Protein AF-0000000074121838 (afdb_homodimer)

Radius of gyration: 20.68 Å; Cα contacts (8 Å, |Δi|>4): 408; chains: 2; bounding box: 49×59×46 Å

Solvent-accessible surface area (backbone atoms only — not comparable to full-atom values): 14123 Å² total; per-residue (Å²): 118,66,64,60,54,56,57,54,62,44,44,62,55,49,23,52,48,40,35,49,52,24,50,52,51,14,43,51,47,22,54,78,69,63,66,56,89,51,94,78,60,55,74,66,61,30,32,58,48,82,60,21,20,27,50,26,18,40,24,32,28,49,20,12,50,43,40,27,49,44,29,52,50,50,43,51,50,46,42,73,77,42,76,79,44,67,49,51,51,52,20,33,54,23,24,38,41,13,14,53,9,31,28,31,39,32,25,23,39,61,90,70,38,42,67,56,15,51,51,8,48,49,30,26,53,50,14,44,54,50,18,50,53,21,52,53,56,48,50,63,68,46,43,59,67,72,76,94,118,66,64,61,51,56,55,57,64,44,44,61,56,50,23,51,49,41,35,50,53,24,51,52,50,14,43,52,48,21,53,77,68,65,67,56,89,50,96,77,59,54,75,67,62,31,32,58,47,83,61,22,22,27,50,26,18,41,24,32,29,51,21,12,53,43,41,27,50,43,29,52,50,49,42,51,49,44,42,72,78,40,76,80,44,70,48,51,50,53,20,34,54,22,23,38,42,13,13,52,10,31,28,30,39,32,26,23,39,60,91,71,39,43,68,56,15,51,54,9,48,49,31,26,55,53,14,45,54,50,19,49,52,21,52,54,55,49,49,63,67,47,44,60,69,71,75,94

Organism: Ciona intestinalis (NCBI:txid7719)

Foldseek 3Di:
DVVVVVVLVCLLVVLVVLLVVLQVVLQVVCVVVVQDPDPDDDSLSSLQDPPSLVSLLVSQLVSLVSQLVNLVVVLVVLVVQHPRDPLNVLLNVLSNQLSVLSNQCSVDRCVPHVVSNVSSVCSNVVSVVSNVVSVVVSVVVCVVVVVD/DVVVVVVLVCLLVVLVVLLVVLQVVLQVVCVVVVQDPDPDDDSLSSLQDPPSLVSLLVSQLVSLVSQLVNLVVVLVVLVVQHPRDPLNVLLNVLSNQLSVLSNQCSVDRCVPHVVSNVSSVCSNVVSVVSNVVSVVVSVVVCVVVVVD

Nearest PDB structures (foldseek):
  3ja6-assembly1_H  TM=3.801E-01  e=5.784E+00  Escherichia coli
  3ja6-assembly1_I  TM=2.296E-01  e=2.154E+00  Escherichia coli
  3zx6-assembly1_B  TM=2.411E-01  e=4.301E+00  Archaeoglobus fulgidus DSM 4304
  3ja6-assembly1_H  TM=3.799E-01  e=5.784E+00  Escherichia coli
  3ja6-assembly1_I  TM=2.295E-01  e=2.154E+00  Escherichia coli

Structure (mmCIF, N/CA/C/O backbone):
data_AF-0000000074121838-model_v1
#
loop_
_entity.id
_entity.type
_entity.pdbx_description
1 polymer 'Uncharacterized protein'
#
loop_
_atom_site.group_PDB
_atom_site.id
_atom_site.type_symbol
_atom_site.label_atom_id
_atom_site.label_alt_id
_atom_site.label_comp_id
_atom_site.label_asym_id
_atom_site.label_entity_id
_atom_site.label_seq_id
_atom_site.pdbx_PDB_ins_code
_atom_site.Cartn_x
_atom_site.Cartn_y
_atom_site.Cartn_z
_atom_site.occupancy
_atom_site.B_iso_or_equiv
_atom_site.auth_seq_id
_atom_site.auth_comp_id
_atom_site.auth_asym_id
_atom_site.auth_atom_id
_atom_site.pdbx_PDB_model_num
ATOM 1 N N . MET A 1 1 ? -1.104 27.156 0.665 1 37.81 1 MET A N 1
ATOM 2 C CA . MET A 1 1 ? -2.01 26.281 1.405 1 37.81 1 MET A CA 1
ATOM 3 C C . MET A 1 1 ? -3.152 25.797 0.516 1 37.81 1 MET A C 1
ATOM 5 O O . MET A 1 1 ? -3.658 24.688 0.694 1 37.81 1 MET A O 1
ATOM 9 N N . CYS A 1 2 ? -3.498 26.672 -0.359 1 42.78 2 CYS A N 1
ATOM 10 C CA . CYS A 1 2 ? -4.668 26.453 -1.202 1 42.78 2 CYS A CA 1
ATOM 11 C C . CYS A 1 2 ? -4.398 25.375 -2.246 1 42.78 2 CYS A C 1
ATOM 13 O O . CYS A 1 2 ? -5.277 24.562 -2.551 1 42.78 2 CYS A O 1
ATOM 15 N N . ASN A 1 3 ? -3.234 25.422 -2.771 1 45.47 3 ASN A N 1
ATOM 16 C CA . ASN A 1 3 ? -2.932 24.516 -3.871 1 45.47 3 ASN A CA 1
ATOM 17 C C . ASN A 1 3 ? -2.809 23.078 -3.387 1 45.47 3 ASN A C 1
ATOM 19 O O . ASN A 1 3 ? -3.15 22.141 -4.113 1 45.47 3 ASN A O 1
ATOM 23 N N . CYS A 1 4 ? -2.309 22.859 -2.162 1 47.75 4 CYS A N 1
ATOM 24 C CA . CYS A 1 4 ? -2.191 21.516 -1.611 1 47.75 4 CYS A CA 1
ATOM 25 C C . CYS A 1 4 ? -3.564 20.859 -1.45 1 47.75 4 CYS A C 1
ATOM 27 O O . CYS A 1 4 ? -3.732 19.672 -1.729 1 47.75 4 CYS A O 1
ATOM 29 N N . PHE A 1 5 ? -4.527 21.734 -1.119 1 51.59 5 PHE A N 1
ATOM 30 C CA . PHE A 1 5 ? -5.875 21.219 -0.932 1 51.59 5 PHE A CA 1
ATOM 31 C C . PHE A 1 5 ? -6.488 20.812 -2.268 1 51.59 5 PHE A C 1
ATOM 33 O O . PHE A 1 5 ? -7.285 19.875 -2.334 1 51.59 5 PHE A O 1
ATOM 40 N N . LYS A 1 6 ? -6.137 21.656 -3.234 1 54.69 6 LYS A N 1
ATOM 41 C CA . LYS A 1 6 ? -6.645 21.297 -4.555 1 54.69 6 LYS A CA 1
ATOM 42 C C . LYS A 1 6 ? -6.09 19.938 -5 1 54.69 6 LYS A C 1
ATOM 44 O O . LYS A 1 6 ? -6.816 19.109 -5.551 1 54.69 6 LYS A O 1
ATOM 49 N N . SER A 1 7 ? -4.844 19.766 -4.73 1 58.06 7 SER A N 1
ATOM 50 C CA . SER A 1 7 ? -4.191 18.516 -5.141 1 58.06 7 SER A CA 1
ATOM 51 C C . SER A 1 7 ? -4.664 17.344 -4.297 1 58.06 7 SER A C 1
ATOM 53 O O . SER A 1 7 ? -4.848 16.234 -4.812 1 58.06 7 SER A O 1
ATOM 55 N N . ILE A 1 8 ? -5.031 17.672 -3.158 1 64.31 8 ILE A N 1
ATOM 56 C CA . ILE A 1 8 ? -5.52 16.641 -2.254 1 64.31 8 ILE A CA 1
ATOM 57 C C . ILE A 1 8 ? -6.926 16.203 -2.668 1 64.31 8 ILE A C 1
ATOM 59 O O . ILE A 1 8 ? -7.305 15.047 -2.49 1 64.31 8 ILE A O 1
ATOM 63 N N . GLY A 1 9 ? -7.523 17.125 -3.322 1 73 9 GLY A N 1
ATOM 64 C CA . GLY A 1 9 ? -8.859 16.828 -3.82 1 73 9 GLY A CA 1
ATOM 65 C C . GLY A 1 9 ? -8.867 15.82 -4.957 1 73 9 GLY A C 1
ATOM 66 O O . GLY A 1 9 ? -9.883 15.188 -5.23 1 73 9 GLY A O 1
ATOM 67 N N . LEU A 1 10 ? -7.746 15.68 -5.559 1 81.19 10 LEU A N 1
ATOM 68 C CA . LEU A 1 10 ? -7.668 14.773 -6.699 1 81.19 10 LEU A CA 1
ATOM 69 C C . LEU A 1 10 ? -7.273 13.367 -6.254 1 81.19 10 LEU A C 1
ATOM 71 O O . LEU A 1 10 ? -7.383 12.414 -7.027 1 81.19 10 LEU A O 1
ATOM 75 N N . LEU A 1 11 ? -6.973 13.148 -5.031 1 84.38 11 LEU A N 1
ATOM 76 C CA . LEU A 1 11 ? -6.449 11.867 -4.559 1 84.38 11 LEU A CA 1
ATOM 77 C C . LEU A 1 11 ? -7.512 10.781 -4.645 1 84.38 11 LEU A C 1
ATOM 79 O O . LEU A 1 11 ? -7.23 9.664 -5.078 1 84.38 11 LEU A O 1
ATOM 83 N N . PRO A 1 12 ? -8.781 11.102 -4.352 1 86.19 12 PRO A N 1
ATOM 84 C CA . PRO A 1 12 ? -9.812 10.07 -4.523 1 86.19 12 PRO A CA 1
ATOM 85 C C . PRO A 1 12 ? -9.977 9.641 -5.977 1 86.19 12 PRO A C 1
ATOM 87 O O . PRO A 1 12 ? -10.156 8.453 -6.258 1 86.19 12 PRO A O 1
ATOM 90 N N . VAL A 1 13 ? -9.875 10.602 -6.77 1 90.44 13 VAL A N 1
ATOM 91 C CA . VAL A 1 13 ? -9.977 10.305 -8.195 1 90.44 13 VAL A CA 1
ATOM 92 C C . VAL A 1 13 ? -8.805 9.43 -8.625 1 90.44 13 VAL A C 1
ATOM 94 O O . VAL A 1 13 ? -8.977 8.484 -9.398 1 90.44 13 VAL A O 1
ATOM 97 N N . PHE A 1 14 ? -7.676 9.758 -8.141 1 91.06 14 PHE A N 1
ATOM 98 C CA . PHE A 1 14 ? -6.48 8.992 -8.484 1 91.06 14 PHE A CA 1
ATOM 99 C C . PHE A 1 14 ? -6.609 7.547 -8.023 1 91.06 14 PHE A C 1
ATOM 101 O O . PHE A 1 14 ? -6.273 6.617 -8.758 1 91.06 14 PHE A O 1
ATOM 108 N N . SER A 1 15 ? -7.078 7.32 -6.863 1 91.88 15 SER A N 1
ATOM 109 C CA . SER A 1 15 ? -7.273 5.969 -6.352 1 91.88 15 SER A CA 1
ATOM 110 C C . SER A 1 15 ? -8.25 5.184 -7.219 1 91.88 15 SER A C 1
ATOM 112 O O . SER A 1 15 ? -8 4.027 -7.555 1 91.88 15 SER A O 1
ATOM 114 N N . CYS A 1 16 ? -9.305 5.781 -7.66 1 93 16 CYS A N 1
ATOM 115 C CA . CYS A 1 16 ? -10.297 5.145 -8.523 1 93 16 CYS A CA 1
ATOM 116 C C . CYS A 1 16 ? -9.695 4.812 -9.883 1 93 16 CYS A C 1
ATOM 118 O O . CYS A 1 16 ? -9.969 3.744 -10.438 1 93 16 CYS A O 1
ATOM 120 N N . LEU A 1 17 ? -8.938 5.727 -10.336 1 93.5 17 LEU A N 1
ATOM 121 C CA . LEU A 1 17 ? -8.328 5.516 -11.648 1 93.5 17 LEU A CA 1
ATOM 122 C C . LEU A 1 17 ? -7.363 4.336 -11.609 1 93.5 17 LEU A C 1
ATOM 124 O O . LEU A 1 17 ? -7.355 3.512 -12.531 1 93.5 17 LEU A O 1
ATOM 128 N N . ILE A 1 18 ? -6.566 4.281 -10.594 1 94.88 18 ILE A N 1
ATOM 129 C CA . ILE A 1 18 ? -5.613 3.188 -10.453 1 94.88 18 ILE A CA 1
ATOM 130 C C . ILE A 1 18 ? -6.363 1.858 -10.367 1 94.88 18 ILE A C 1
ATOM 132 O O . ILE A 1 18 ? -5.957 0.871 -10.984 1 94.88 18 ILE A O 1
ATOM 136 N N . PHE A 1 19 ? -7.406 1.864 -9.695 1 94.38 19 PHE A N 1
ATOM 137 C CA . PHE A 1 19 ? -8.234 0.673 -9.57 1 94.38 19 PHE A CA 1
ATOM 138 C C . PHE A 1 19 ? -8.805 0.265 -10.922 1 94.38 19 PHE A C 1
ATOM 140 O O . PHE A 1 19 ? -8.703 -0.897 -11.32 1 94.38 19 PHE A O 1
ATOM 147 N N . LEU A 1 20 ? -9.328 1.205 -11.602 1 93.88 20 LEU A N 1
ATOM 148 C CA . LEU A 1 20 ? -9.969 0.936 -12.883 1 93.88 20 LEU A CA 1
ATOM 149 C C . LEU A 1 20 ? -8.945 0.481 -13.922 1 93.88 20 LEU A C 1
ATOM 151 O O . LEU A 1 20 ? -9.211 -0.432 -14.703 1 93.88 20 LEU A O 1
ATOM 155 N N . ILE A 1 21 ? -7.859 1.115 -13.961 1 94.25 21 ILE A N 1
ATOM 156 C CA . ILE A 1 21 ? -6.789 0.724 -14.875 1 94.25 21 ILE A CA 1
ATOM 157 C C . ILE A 1 21 ? -6.379 -0.721 -14.594 1 94.25 21 ILE A C 1
ATOM 159 O O . ILE A 1 21 ? -6.195 -1.509 -15.523 1 94.25 21 ILE A O 1
ATOM 163 N N . GLY A 1 22 ? -6.238 -1.068 -13.344 1 94.12 22 GLY A N 1
ATOM 164 C CA . GLY A 1 22 ? -5.906 -2.436 -12.977 1 94.12 22 GLY A CA 1
ATOM 165 C C . GLY A 1 22 ? -6.926 -3.449 -13.453 1 94.12 22 GLY A C 1
ATOM 166 O O . GLY A 1 22 ? -6.566 -4.492 -14 1 94.12 22 GLY A O 1
ATOM 167 N N . LEU A 1 23 ? -8.195 -3.107 -13.305 1 91.44 23 LEU A N 1
ATOM 168 C CA . LEU A 1 23 ? -9.25 -4.027 -13.711 1 91.44 23 LEU A CA 1
ATOM 169 C C . LEU A 1 23 ? -9.242 -4.223 -15.227 1 91.44 23 LEU A C 1
ATOM 171 O O . LEU A 1 23 ? -9.359 -5.352 -15.711 1 91.44 23 LEU A O 1
ATOM 175 N N . ILE A 1 24 ? -9.117 -3.156 -15.883 1 91.94 24 ILE A N 1
ATOM 176 C CA . ILE A 1 24 ? -9.117 -3.215 -17.344 1 91.94 24 ILE A CA 1
ATOM 177 C C . ILE A 1 24 ? -7.918 -4.023 -17.828 1 91.94 24 ILE A C 1
ATOM 179 O O . ILE A 1 24 ? -8.055 -4.879 -18.703 1 91.94 24 ILE A O 1
ATOM 183 N N . LEU A 1 25 ? -6.797 -3.766 -17.297 1 92.81 25 LEU A N 1
ATOM 184 C CA . LEU A 1 25 ? -5.574 -4.465 -17.688 1 92.81 25 LEU A CA 1
ATOM 185 C C . LEU A 1 25 ? -5.676 -5.953 -17.375 1 92.81 25 LEU A C 1
ATOM 187 O O . LEU A 1 25 ? -5.316 -6.793 -18.203 1 92.81 25 LEU A O 1
ATOM 191 N N . CYS A 1 26 ? -6.145 -6.281 -16.234 1 91.81 26 CYS A N 1
ATOM 192 C CA . CYS A 1 26 ? -6.246 -7.68 -15.828 1 91.81 26 CYS A CA 1
ATOM 193 C C . CYS A 1 26 ? -7.266 -8.422 -16.688 1 91.81 26 CYS A C 1
ATOM 195 O O . CYS A 1 26 ? -7.035 -9.562 -17.078 1 91.81 26 CYS A O 1
ATOM 197 N N . TYR A 1 27 ? -8.328 -7.738 -16.953 1 89.94 27 TYR A N 1
ATOM 198 C CA . TYR A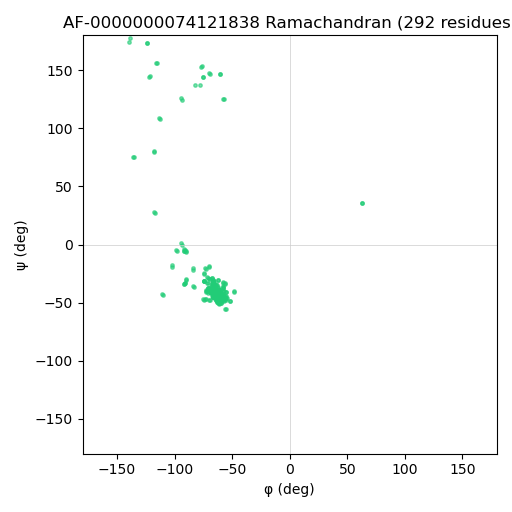 1 27 ? -9.32 -8.344 -17.828 1 89.94 27 TYR A CA 1
ATOM 199 C C . TYR A 1 27 ? -8.734 -8.586 -19.219 1 89.94 27 TYR A C 1
ATOM 201 O O . TYR A 1 27 ? -8.906 -9.672 -19.781 1 89.94 27 TYR A O 1
ATOM 209 N N . GLY A 1 28 ? -8.117 -7.594 -19.766 1 89.81 28 GLY A N 1
ATOM 210 C CA . GLY A 1 28 ? -7.484 -7.738 -21.062 1 89.81 28 GLY A CA 1
ATOM 211 C C . GLY A 1 28 ? -6.465 -8.859 -21.109 1 89.81 28 GLY A C 1
ATOM 212 O O . GLY A 1 28 ? -6.465 -9.672 -22.047 1 89.81 28 GLY A O 1
ATOM 213 N N . LEU A 1 29 ? -5.594 -8.938 -20.141 1 90.31 29 LEU A N 1
ATOM 214 C CA . LEU A 1 29 ? -4.566 -9.969 -20.094 1 90.31 29 LEU A CA 1
ATOM 215 C C . LEU A 1 29 ? -5.191 -11.352 -19.922 1 90.31 29 LEU A C 1
ATOM 217 O O . LEU A 1 29 ? -4.754 -12.312 -20.547 1 90.31 29 LEU A O 1
ATOM 221 N N . ALA A 1 30 ? -6.16 -11.445 -19.047 1 88.62 30 ALA A N 1
ATOM 222 C CA . ALA A 1 30 ? -6.844 -12.719 -18.844 1 88.62 30 ALA A CA 1
ATOM 223 C C . ALA A 1 30 ? -7.512 -13.203 -20.125 1 88.62 30 ALA A C 1
ATOM 225 O O . ALA A 1 30 ? -7.516 -14.398 -20.422 1 88.62 30 ALA A O 1
ATOM 226 N N . PHE A 1 31 ? -8.078 -12.25 -20.781 1 86.06 31 PHE A N 1
ATOM 227 C CA . PHE A 1 31 ? -8.695 -12.57 -22.062 1 86.06 31 PHE A CA 1
ATOM 228 C C . PHE A 1 31 ? -7.648 -13.062 -23.062 1 86.06 31 PHE A C 1
ATOM 230 O O . PHE A 1 31 ? -7.836 -14.102 -23.703 1 86.06 31 PHE A O 1
ATOM 237 N N . LEU A 1 32 ? -6.512 -12.336 -23.234 1 88.69 32 LEU A N 1
ATOM 238 C CA . LEU A 1 32 ? -5.457 -12.672 -24.172 1 88.69 32 LEU A CA 1
ATOM 239 C C . LEU A 1 32 ? -4.828 -14.016 -23.828 1 88.69 32 LEU A C 1
ATOM 241 O O . LEU A 1 32 ? -4.402 -14.75 -24.734 1 88.69 32 LEU A O 1
ATOM 245 N N . ASN A 1 33 ? -4.777 -14.422 -22.562 1 89.75 33 ASN A N 1
ATOM 246 C CA . ASN A 1 33 ? -4.156 -15.664 -22.125 1 89.75 33 ASN A CA 1
ATOM 247 C C . ASN A 1 33 ? -5.172 -16.797 -22.016 1 89.75 33 ASN A C 1
ATOM 249 O O . ASN A 1 33 ? -4.836 -17.906 -21.594 1 89.75 33 ASN A O 1
ATOM 253 N N . HIS A 1 34 ? -6.449 -16.516 -22.344 1 87.31 34 HIS A N 1
ATOM 254 C CA . HIS A 1 34 ? -7.531 -17.484 -22.375 1 87.31 34 HIS A CA 1
ATOM 255 C C . HIS A 1 34 ? -7.785 -18.062 -20.984 1 87.31 34 HIS A C 1
ATOM 257 O O . HIS A 1 34 ? -7.996 -19.266 -20.844 1 87.31 34 HIS A O 1
ATOM 263 N N . HIS A 1 35 ? -7.641 -17.281 -20.047 1 83.5 35 HIS A N 1
ATOM 264 C CA . HIS A 1 35 ? -7.895 -17.703 -18.672 1 83.5 35 HIS A CA 1
ATOM 265 C C . HIS A 1 35 ? -9.336 -17.406 -18.266 1 83.5 35 HIS A C 1
ATOM 267 O O . HIS A 1 35 ? -9.742 -17.734 -17.141 1 83.5 35 HIS A O 1
ATOM 273 N N . LEU A 1 36 ? -10.117 -16.734 -19.125 1 80.31 36 LEU A N 1
ATOM 274 C CA . LEU A 1 36 ? -11.5 -16.391 -18.797 1 80.31 36 LEU A CA 1
ATOM 275 C C . LEU A 1 36 ? -12.461 -17.438 -19.328 1 80.31 36 LEU A C 1
ATOM 277 O O . LEU A 1 36 ? -12.312 -17.922 -20.453 1 80.31 36 LEU A O 1
ATOM 281 N N . THR A 1 37 ? -13.266 -17.953 -18.453 1 70.69 37 THR A N 1
ATOM 282 C CA . THR A 1 37 ? -14.242 -18.938 -18.906 1 70.69 37 THR A CA 1
ATOM 283 C C . THR A 1 37 ? -15.555 -18.266 -19.297 1 70.69 37 THR A C 1
ATOM 285 O O . THR A 1 37 ? -16.359 -18.844 -20.047 1 70.69 37 THR A O 1
ATOM 288 N N . VAL A 1 38 ? -15.82 -17.25 -18.609 1 68.12 38 VAL A N 1
ATOM 289 C CA . VAL A 1 38 ? -17.078 -16.547 -18.891 1 68.12 38 VAL A CA 1
ATOM 290 C C . VAL A 1 38 ? -16.781 -15.141 -19.391 1 68.12 38 VAL A C 1
ATOM 292 O O . VAL A 1 38 ? -15.703 -14.602 -19.141 1 68.12 38 VAL A O 1
ATOM 295 N N . VAL A 1 39 ? -17.75 -14.672 -20.094 1 57.22 39 VAL A N 1
ATOM 296 C CA . VAL A 1 39 ? -17.609 -13.367 -20.734 1 57.22 39 VAL A CA 1
ATOM 297 C C . VAL A 1 39 ? -17.531 -12.281 -19.672 1 57.22 39 VAL A C 1
ATOM 299 O O . VAL A 1 39 ? -16.766 -11.32 -19.812 1 57.22 39 VAL A O 1
ATOM 302 N N . LEU A 1 40 ? -18.25 -12.438 -18.641 1 60.28 40 LEU A N 1
ATOM 303 C CA . LEU A 1 40 ? -18.219 -11.453 -17.562 1 60.28 40 LEU A CA 1
ATOM 304 C C . LEU A 1 40 ? -17.719 -12.086 -16.266 1 60.28 40 LEU A C 1
ATOM 306 O O . LEU A 1 40 ? -18.516 -12.43 -15.391 1 60.28 40 LEU A O 1
ATOM 310 N N . PRO A 1 41 ? -16.516 -12.195 -16.234 1 70 41 PRO A N 1
ATOM 311 C CA . PRO A 1 41 ? -16 -12.852 -15.023 1 70 41 PRO A CA 1
ATOM 312 C C . PRO A 1 41 ? -16.016 -11.938 -13.805 1 70 41 PRO A C 1
ATOM 314 O O . PRO A 1 41 ? -16.047 -10.711 -13.953 1 70 41 PRO A O 1
ATOM 317 N N . THR A 1 42 ? -16.094 -12.578 -12.734 1 79.94 42 THR A N 1
ATOM 318 C CA . THR A 1 42 ? -15.961 -11.859 -11.469 1 79.94 42 THR A CA 1
ATOM 319 C C . THR A 1 42 ? -14.594 -11.18 -11.383 1 79.94 42 THR A C 1
ATOM 321 O O . THR A 1 42 ? -13.641 -11.602 -12.039 1 79.94 42 THR A O 1
ATOM 324 N N . ILE A 1 43 ? -14.523 -10.07 -10.758 1 80.94 43 ILE A N 1
ATOM 325 C CA . ILE A 1 43 ? -13.289 -9.312 -10.555 1 80.94 43 ILE A CA 1
ATOM 326 C C . ILE A 1 43 ? -12.203 -10.242 -10.031 1 80.94 43 ILE A C 1
ATOM 328 O O . ILE A 1 43 ? -11.07 -10.219 -10.516 1 80.94 43 ILE A O 1
ATOM 332 N N . SER A 1 44 ? -12.586 -11.109 -9.148 1 83.75 44 SER A N 1
ATOM 333 C CA . SER A 1 44 ? -11.617 -12.008 -8.531 1 83.75 44 SER A CA 1
ATOM 334 C C . SER A 1 44 ? -11.07 -13.008 -9.547 1 83.75 44 SER A C 1
ATOM 336 O O . SER A 1 44 ? -9.914 -13.422 -9.453 1 83.75 44 SER A O 1
ATOM 338 N N . ALA A 1 45 ? -11.867 -13.422 -10.508 1 85.19 45 ALA A N 1
ATOM 339 C CA . ALA A 1 45 ? -11.445 -14.383 -11.523 1 85.19 45 ALA A CA 1
ATOM 340 C C . ALA A 1 45 ? -10.391 -13.781 -12.445 1 85.19 45 ALA A C 1
ATOM 342 O O . ALA A 1 45 ? -9.5 -14.484 -12.93 1 85.19 45 ALA A O 1
ATOM 343 N N . THR A 1 46 ? -10.414 -12.461 -12.648 1 84.44 46 THR A N 1
ATOM 344 C CA . THR A 1 46 ? -9.484 -11.805 -13.562 1 84.44 46 THR A CA 1
ATOM 345 C C . THR A 1 46 ? -8.086 -11.742 -12.953 1 84.44 46 THR A C 1
ATOM 347 O O . THR A 1 46 ? -7.098 -11.57 -13.672 1 84.44 46 THR A O 1
ATOM 350 N N . GLY A 1 47 ? -7.965 -11.867 -11.68 1 87.44 47 GLY A N 1
ATOM 351 C CA . GLY A 1 47 ? -6.68 -11.797 -11 1 87.44 47 GLY A CA 1
ATOM 352 C C . GLY A 1 47 ? -6.309 -13.078 -10.281 1 87.44 47 GLY A C 1
ATOM 353 O O . GLY A 1 47 ? -5.531 -13.062 -9.328 1 87.44 47 GLY A O 1
ATOM 354 N N . SER A 1 48 ? -6.797 -14.156 -10.758 1 85.31 48 SER A N 1
ATOM 355 C CA . SER A 1 48 ? -6.629 -15.414 -10.039 1 85.31 48 SER A CA 1
ATOM 356 C C . SER A 1 48 ? -5.352 -16.125 -10.469 1 85.31 48 SER A C 1
ATOM 358 O O . SER A 1 48 ? -4.742 -16.844 -9.672 1 85.31 48 SER A O 1
ATOM 360 N N . MET A 1 49 ? -4.926 -15.953 -11.695 1 88.12 49 MET A N 1
ATOM 361 C CA . MET A 1 49 ? -3.775 -16.688 -12.227 1 88.12 49 MET A CA 1
ATOM 362 C C . MET A 1 49 ? -2.693 -15.719 -12.703 1 88.12 49 MET A C 1
ATOM 364 O O . MET A 1 49 ? -2.998 -14.68 -13.281 1 88.12 49 MET A O 1
ATOM 368 N N . PRO A 1 50 ? -1.495 -16.188 -12.477 1 91.06 50 PRO A N 1
ATOM 369 C CA . PRO A 1 50 ? -0.423 -15.383 -13.07 1 91.06 50 PRO A CA 1
ATOM 370 C C . PRO A 1 50 ? -0.393 -15.477 -14.594 1 91.06 50 PRO A C 1
ATOM 372 O O . PRO A 1 50 ? -0.833 -16.484 -15.164 1 91.06 50 PRO A O 1
ATOM 375 N N . PRO A 1 51 ? 0.023 -14.344 -15.312 1 93.31 51 PRO A N 1
ATOM 376 C CA . PRO A 1 51 ? 0.636 -13.125 -14.773 1 93.31 51 PRO A CA 1
ATOM 377 C C . PRO A 1 51 ? -0.394 -12.062 -14.398 1 93.31 51 PRO A C 1
ATOM 379 O O . PRO A 1 51 ? -0.035 -11.016 -13.859 1 93.31 51 PRO A O 1
ATOM 382 N N . GLU A 1 52 ? -1.713 -12.297 -14.711 1 93.06 52 GLU A N 1
ATOM 383 C CA . GLU A 1 52 ? -2.758 -11.312 -14.422 1 93.06 52 GLU A CA 1
ATOM 384 C C . GLU A 1 52 ? -2.803 -10.977 -12.938 1 93.06 52 GLU A C 1
ATOM 386 O O . GLU A 1 52 ? -3.027 -9.82 -12.562 1 93.06 52 GLU A O 1
ATOM 391 N N . SER A 1 53 ? -2.553 -11.984 -12.172 1 93.5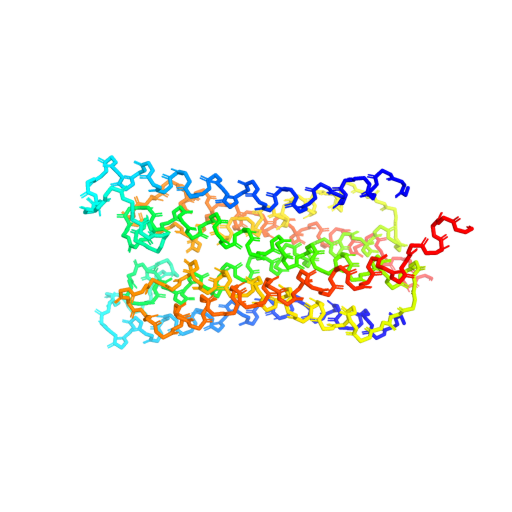 53 SER A N 1
ATOM 392 C CA . SER A 1 53 ? -2.645 -11.781 -10.727 1 93.5 53 SER A CA 1
ATOM 393 C C . SER A 1 53 ? -1.561 -10.828 -10.234 1 93.5 53 SER A C 1
ATOM 395 O O . SER A 1 53 ? -1.757 -10.117 -9.25 1 93.5 53 SER A O 1
ATOM 397 N N . CYS A 1 54 ? -0.414 -10.797 -10.859 1 95.06 54 CYS A N 1
ATOM 398 C CA . CYS A 1 54 ? 0.652 -9.867 -10.5 1 95.06 54 CYS A CA 1
ATOM 399 C C . CYS A 1 54 ? 0.2 -8.43 -10.688 1 95.06 54 CYS A C 1
ATOM 401 O O . CYS A 1 54 ? 0.38 -7.594 -9.789 1 95.06 54 CYS A O 1
ATOM 403 N N . TYR A 1 55 ? -0.35 -8.203 -11.812 1 95.31 55 TYR A N 1
ATOM 404 C CA . TYR A 1 55 ? -0.849 -6.867 -12.117 1 95.31 55 TYR A CA 1
ATOM 405 C C . TYR A 1 55 ? -2.035 -6.516 -11.227 1 95.31 55 TYR A C 1
ATOM 407 O O . TYR A 1 55 ? -2.15 -5.383 -10.758 1 95.31 55 TYR A O 1
ATOM 415 N N . PHE A 1 56 ? -2.906 -7.488 -11.102 1 95 56 PHE A N 1
ATOM 416 C CA . PHE A 1 56 ? -4.043 -7.316 -10.203 1 95 56 PHE A CA 1
ATOM 417 C C . PHE A 1 56 ? -3.576 -6.875 -8.82 1 95 56 PHE A C 1
ATOM 419 O O . PHE A 1 56 ? -4.098 -5.906 -8.266 1 95 56 PHE A O 1
ATOM 426 N N . THR A 1 57 ? -2.617 -7.512 -8.266 1 96.06 57 THR A N 1
ATOM 427 C CA . THR A 1 57 ? -2.08 -7.211 -6.945 1 96.06 57 THR A CA 1
ATOM 428 C C . THR A 1 57 ? -1.493 -5.805 -6.902 1 96.06 57 THR A C 1
ATOM 430 O O . THR A 1 57 ? -1.795 -5.027 -5.992 1 96.06 57 THR A O 1
ATOM 433 N N . PHE A 1 58 ? -0.712 -5.508 -7.887 1 97.06 58 PHE A N 1
ATOM 434 C CA . PHE A 1 58 ? -0.043 -4.215 -7.895 1 97.06 58 PHE A CA 1
ATOM 435 C C . PHE A 1 58 ? -1.06 -3.078 -7.891 1 97.06 58 PHE A C 1
ATOM 437 O O . PHE A 1 58 ? -0.979 -2.17 -7.062 1 97.06 58 PHE A O 1
ATOM 444 N N . PHE A 1 59 ? -1.955 -3.111 -8.719 1 97 59 PHE A N 1
ATOM 445 C CA . PHE A 1 59 ? -2.906 -2.02 -8.891 1 97 59 PHE A CA 1
ATOM 446 C C . PHE A 1 59 ? -3.898 -1.977 -7.738 1 97 59 PHE A C 1
ATOM 448 O O . PHE A 1 59 ? -4.16 -0.911 -7.176 1 97 59 PHE A O 1
ATOM 455 N N . LEU A 1 60 ? -4.438 -3.107 -7.391 1 96.62 60 LEU A N 1
ATOM 456 C CA . LEU A 1 60 ? -5.453 -3.125 -6.34 1 96.62 60 LEU A CA 1
ATOM 457 C C . LEU A 1 60 ? -4.84 -2.787 -4.984 1 96.62 60 LEU A C 1
ATOM 459 O O . LEU A 1 60 ? -5.453 -2.082 -4.18 1 96.62 60 LEU A O 1
ATOM 463 N N . ALA A 1 61 ? -3.666 -3.311 -4.668 1 97.31 61 ALA A N 1
ATOM 464 C CA . ALA A 1 61 ? -2.998 -2.955 -3.418 1 97.31 61 ALA A CA 1
ATOM 465 C C . ALA A 1 61 ? -2.699 -1.459 -3.363 1 97.31 61 ALA A C 1
ATOM 467 O O . ALA A 1 61 ? -2.895 -0.817 -2.328 1 97.31 61 ALA A O 1
ATOM 468 N N . SER A 1 62 ? -2.225 -0.911 -4.469 1 96.56 62 SER A N 1
ATOM 469 C CA . SER A 1 62 ? -1.957 0.522 -4.539 1 96.56 62 SER A CA 1
ATOM 470 C C . SER A 1 62 ? -3.232 1.333 -4.336 1 96.56 62 SER A C 1
ATOM 472 O O . SER A 1 62 ? -3.229 2.336 -3.617 1 96.56 62 SER A O 1
ATOM 474 N N . ALA A 1 63 ? -4.281 0.898 -4.977 1 96.5 63 ALA A N 1
ATOM 475 C CA . ALA A 1 63 ? -5.566 1.571 -4.797 1 96.5 63 ALA A CA 1
ATOM 476 C C . ALA A 1 63 ? -6.012 1.522 -3.336 1 96.5 63 ALA A C 1
ATOM 478 O O . ALA A 1 63 ? -6.539 2.504 -2.809 1 96.5 63 ALA A O 1
ATOM 479 N N . GLY A 1 64 ? -5.816 0.365 -2.713 1 97.12 64 GLY A N 1
ATOM 480 C CA . GLY A 1 64 ? -6.164 0.237 -1.308 1 97.12 64 GLY A CA 1
ATOM 481 C C . GLY A 1 64 ? -5.383 1.177 -0.41 1 97.12 64 GLY A C 1
ATOM 482 O O . GLY A 1 64 ? -5.949 1.81 0.482 1 97.12 64 GLY A O 1
ATOM 483 N N . PHE A 1 65 ? -4.152 1.289 -0.623 1 95.88 65 PHE A N 1
ATOM 484 C CA . PHE A 1 65 ? -3.316 2.182 0.171 1 95.88 65 PHE A CA 1
ATOM 485 C C . PHE A 1 65 ? -3.709 3.637 -0.059 1 95.88 65 PHE A C 1
ATOM 487 O O . PHE A 1 65 ? -3.752 4.43 0.883 1 95.88 65 PHE A O 1
ATOM 494 N N . LEU A 1 66 ? -3.93 4.016 -1.304 1 94.75 66 LEU A N 1
ATOM 495 C CA . LEU A 1 66 ? -4.352 5.379 -1.611 1 94.75 66 LEU A CA 1
ATOM 496 C C . LEU A 1 66 ? -5.695 5.691 -0.954 1 94.75 66 LEU A C 1
ATOM 498 O O . LEU A 1 66 ? -5.91 6.809 -0.475 1 94.75 66 LEU A O 1
ATOM 502 N N . LEU A 1 67 ? -6.523 4.68 -0.989 1 95.94 67 LEU A N 1
ATOM 503 C CA . LEU A 1 67 ? -7.809 4.855 -0.32 1 95.94 67 LEU A CA 1
ATOM 504 C C . LEU A 1 67 ? -7.613 5.145 1.165 1 95.94 67 LEU A C 1
ATOM 506 O O . LEU A 1 67 ? -8.273 6.023 1.723 1 95.94 67 LEU A O 1
ATOM 510 N N . THR A 1 68 ? -6.746 4.434 1.789 1 95.56 68 THR A N 1
ATOM 511 C CA . THR A 1 68 ? -6.445 4.641 3.201 1 95.56 68 THR A CA 1
ATOM 512 C C . THR A 1 68 ? -5.922 6.055 3.439 1 95.56 68 THR A C 1
ATOM 514 O O . THR A 1 68 ? -6.355 6.734 4.371 1 95.56 68 THR A O 1
ATOM 517 N N . LEU A 1 69 ? -5.07 6.492 2.561 1 92.88 69 LEU A N 1
ATOM 518 C CA . LEU A 1 69 ? -4.531 7.844 2.672 1 92.88 69 LEU A CA 1
ATOM 519 C C . LEU A 1 69 ? -5.629 8.883 2.512 1 92.88 69 LEU A C 1
ATOM 521 O O . LEU A 1 69 ? -5.672 9.867 3.258 1 92.88 69 LEU A O 1
ATOM 525 N N . VAL A 1 70 ? -6.445 8.664 1.557 1 93.25 70 VAL A N 1
ATOM 526 C CA . VAL A 1 70 ? -7.559 9.57 1.304 1 93.25 70 VAL A CA 1
ATOM 527 C C . VAL A 1 70 ? -8.43 9.688 2.553 1 93.25 70 VAL A C 1
ATOM 529 O O . VAL A 1 70 ? -8.867 10.781 2.916 1 93.25 70 VAL A O 1
ATOM 532 N N . CYS A 1 71 ? -8.617 8.57 3.211 1 94.75 71 CYS A N 1
ATOM 533 C CA . CYS A 1 71 ? -9.461 8.555 4.402 1 94.75 71 CYS A CA 1
ATOM 534 C C . CYS A 1 71 ? -8.812 9.336 5.535 1 94.75 71 CYS A C 1
ATOM 536 O O . CYS A 1 71 ? -9.492 10.07 6.258 1 94.75 71 CYS A O 1
ATOM 538 N N . PHE A 1 72 ? -7.535 9.234 5.668 1 91.88 72 PHE A N 1
ATOM 539 C CA . PHE A 1 72 ? -6.82 9.984 6.691 1 91.88 72 PHE A CA 1
ATOM 540 C C . PHE A 1 72 ? -6.879 11.484 6.406 1 91.88 72 PHE A C 1
ATOM 542 O O . PHE A 1 72 ? -7.109 12.289 7.312 1 91.88 72 PHE A O 1
ATOM 549 N N . ILE A 1 73 ? -6.656 11.82 5.199 1 90.94 73 ILE A N 1
ATOM 550 C CA . ILE A 1 73 ? -6.66 13.219 4.805 1 90.94 73 ILE A CA 1
ATOM 551 C C . ILE A 1 73 ? -8.055 13.812 5.012 1 90.94 73 ILE A C 1
ATOM 553 O O . ILE A 1 73 ? -8.195 14.922 5.535 1 90.94 73 ILE A O 1
ATOM 557 N N . TYR A 1 74 ? -9.047 13.102 4.543 1 92.12 74 TYR A N 1
ATOM 558 C CA . TYR A 1 74 ? -10.414 13.555 4.723 1 92.12 74 TYR A CA 1
ATOM 559 C C . TYR A 1 74 ? -10.734 13.75 6.199 1 92.12 74 TYR A C 1
ATOM 561 O O . TYR A 1 74 ? -11.328 14.766 6.582 1 92.12 74 TYR A O 1
ATOM 569 N N . HIS A 1 75 ? -10.391 12.773 6.996 1 92.81 75 HIS A N 1
ATOM 570 C CA . HIS A 1 75 ? -10.625 12.875 8.43 1 92.81 75 HIS A CA 1
ATOM 571 C C . HIS A 1 75 ? -9.969 14.125 9.016 1 92.81 75 HIS A C 1
ATOM 573 O O . HIS A 1 75 ? -10.586 14.852 9.789 1 92.81 75 HIS A O 1
ATOM 579 N N . SER A 1 76 ? -8.711 14.375 8.641 1 90.06 76 SER A N 1
ATOM 580 C CA . SER A 1 76 ? -7.969 15.531 9.133 1 90.06 76 SER A CA 1
ATOM 581 C C . SER A 1 76 ? -8.617 16.844 8.68 1 90.06 76 SER A C 1
ATOM 583 O O . SER A 1 76 ? -8.648 17.812 9.43 1 90.06 76 SER A O 1
ATOM 585 N N . TYR A 1 77 ? -9.031 16.812 7.484 1 88.75 77 TYR A N 1
ATOM 586 C CA . TYR A 1 77 ? -9.711 17.984 6.941 1 88.75 77 TYR A CA 1
ATOM 587 C C . TYR A 1 77 ? -10.961 18.312 7.758 1 88.75 77 TYR A C 1
ATOM 589 O O . TYR A 1 77 ? -11.188 19.469 8.109 1 88.75 77 TYR A O 1
ATOM 597 N N . VAL A 1 78 ? -11.773 17.375 8.031 1 91.5 78 VAL A N 1
ATOM 598 C CA . VAL A 1 78 ? -13.016 17.562 8.781 1 91.5 78 VAL A CA 1
ATOM 599 C C . VAL A 1 78 ? -12.703 18.094 10.18 1 91.5 78 VAL A C 1
ATOM 601 O O . VAL A 1 78 ? -13.367 19 10.672 1 91.5 78 VAL A O 1
ATOM 604 N N . VAL A 1 79 ? -11.656 17.531 10.805 1 91.5 79 VAL A N 1
ATOM 605 C CA . VAL A 1 79 ? -11.258 17.953 12.141 1 91.5 79 VAL A CA 1
ATOM 606 C C . VAL A 1 79 ? -10.82 19.422 12.102 1 91.5 79 VAL A C 1
ATOM 608 O O . VAL A 1 79 ? -11.078 20.188 13.039 1 91.5 79 VAL A O 1
ATOM 611 N N . ALA A 1 80 ? -10.195 19.844 11.086 1 88 80 ALA A N 1
ATOM 612 C CA . ALA A 1 80 ? -9.672 21.203 10.938 1 88 80 ALA A CA 1
ATOM 613 C C . ALA A 1 80 ? -10.805 22.203 10.75 1 88 80 ALA A C 1
ATOM 615 O O . ALA A 1 80 ? -10.727 23.344 11.219 1 88 80 ALA A O 1
ATOM 616 N N . VAL A 1 81 ? -11.805 21.859 10.062 1 87.06 81 VAL A N 1
ATOM 617 C CA . VAL A 1 81 ? -12.812 22.844 9.695 1 87.06 81 VAL A CA 1
ATOM 618 C C . VAL A 1 81 ? -14.039 22.688 10.594 1 87.06 81 VAL A C 1
ATOM 620 O O . VAL A 1 81 ? -14.898 23.562 10.625 1 87.06 81 VAL A O 1
ATOM 623 N N . HIS A 1 82 ? -14.086 21.531 11.172 1 84.75 82 HIS A N 1
ATOM 624 C CA . HIS A 1 82 ? -15.211 21.234 12.055 1 84.75 82 HIS A CA 1
ATOM 625 C C . HIS A 1 82 ? -14.75 20.5 13.305 1 84.75 82 HIS A C 1
ATOM 627 O O . HIS A 1 82 ? -13.547 20.297 13.508 1 84.75 82 HIS A O 1
ATOM 633 N N . GLN A 1 83 ? -15.594 20.156 14.297 1 80.5 83 GLN A N 1
ATOM 634 C CA . GLN A 1 83 ? -15.258 19.344 15.453 1 80.5 83 GLN A CA 1
ATOM 635 C C . GLN A 1 83 ? -15.305 17.859 15.109 1 80.5 83 GLN A C 1
ATOM 637 O O . GLN A 1 83 ? -16.109 17.422 14.273 1 80.5 83 GLN A O 1
ATOM 642 N N . ASP A 1 84 ? -14.305 17.203 15.617 1 84.44 84 ASP A N 1
ATOM 643 C CA . ASP A 1 84 ? -14.297 15.758 15.43 1 84.44 84 ASP A CA 1
ATOM 644 C C . ASP A 1 84 ? -15.57 15.125 15.992 1 84.44 84 ASP A C 1
ATOM 646 O O . ASP A 1 84 ? -16.047 15.523 17.062 1 84.44 84 ASP A O 1
ATOM 650 N N . GLY A 1 85 ? -16.344 14.359 15.234 1 91.06 85 GLY A N 1
ATOM 651 C CA . GLY A 1 85 ? -17.562 13.672 15.648 1 91.06 85 GLY A CA 1
ATOM 652 C C . GLY A 1 85 ? -17.516 12.172 15.398 1 91.06 85 GLY A C 1
ATOM 653 O O . GLY A 1 85 ? -16.547 11.664 14.828 1 91.06 85 GLY A O 1
ATOM 654 N N . MET A 1 86 ? -18.562 11.578 15.898 1 94.88 86 MET A N 1
ATOM 655 C CA . MET A 1 86 ? -18.641 10.125 15.797 1 94.88 86 MET A CA 1
ATOM 656 C C . MET A 1 86 ? -18.688 9.68 14.344 1 94.88 86 MET A C 1
ATOM 658 O O . MET A 1 86 ? -18.031 8.703 13.969 1 94.88 86 MET A O 1
ATOM 662 N N . ALA A 1 87 ? -19.422 10.375 13.562 1 95.12 87 ALA A N 1
ATOM 663 C CA . ALA A 1 87 ? -19.516 10.016 12.148 1 95.12 87 ALA A CA 1
ATOM 664 C C . ALA A 1 87 ? -18.172 10.094 11.453 1 95.12 87 ALA A C 1
ATOM 666 O O . ALA A 1 87 ? -17.828 9.234 10.641 1 95.12 87 ALA A O 1
ATOM 667 N N . ASN A 1 88 ? -17.438 11.125 11.797 1 95.94 88 ASN A N 1
ATOM 668 C CA . ASN A 1 88 ? -16.109 11.289 11.219 1 95.94 88 ASN A CA 1
ATOM 669 C C . ASN A 1 88 ? -15.164 10.188 11.672 1 95.94 88 ASN A C 1
ATOM 671 O O . ASN A 1 88 ? -14.367 9.68 10.875 1 95.94 88 ASN A O 1
ATOM 675 N N . PHE A 1 89 ? -15.289 9.836 12.906 1 96.25 89 PHE A N 1
ATOM 676 C CA . PHE A 1 89 ? -14.43 8.797 13.461 1 96.25 89 PHE A CA 1
ATOM 677 C C . PHE A 1 89 ? -14.781 7.438 12.859 1 96.25 89 PHE A C 1
ATOM 679 O O . PHE A 1 89 ? -13.891 6.691 12.445 1 96.25 89 PHE A O 1
ATOM 686 N N . ILE A 1 90 ? -15.992 7.078 12.812 1 97.69 90 ILE A N 1
ATOM 687 C CA . ILE A 1 90 ? -16.438 5.824 12.219 1 97.69 90 ILE A CA 1
ATOM 688 C C . ILE A 1 90 ? -16.062 5.797 10.734 1 97.69 90 ILE A C 1
ATOM 690 O O . ILE A 1 90 ? -15.703 4.75 10.203 1 97.69 90 ILE A O 1
ATOM 694 N N . GLY A 1 91 ? -16.188 6.891 10.078 1 97.56 91 GLY A N 1
ATOM 695 C CA . GLY A 1 91 ? -15.766 6.996 8.695 1 97.56 91 GLY A CA 1
ATOM 696 C C . GLY A 1 91 ? -14.297 6.664 8.492 1 97.56 91 GLY A C 1
ATOM 697 O O . GLY A 1 91 ? -13.945 5.914 7.578 1 97.56 91 GLY A O 1
ATOM 698 N N . LEU A 1 92 ? -13.508 7.191 9.359 1 96.94 92 LEU A N 1
ATOM 699 C CA . LEU A 1 92 ? -12.086 6.891 9.281 1 96.94 92 LEU A CA 1
ATOM 700 C C . LEU A 1 92 ? -11.836 5.398 9.445 1 96.94 92 LEU A C 1
ATOM 702 O O . LEU A 1 92 ? -11.109 4.793 8.648 1 96.94 92 LEU A O 1
ATOM 706 N N . LEU A 1 93 ? -12.445 4.789 10.445 1 97.69 93 LEU A N 1
ATOM 707 C CA . LEU A 1 93 ? -12.25 3.373 10.742 1 97.69 93 LEU A CA 1
ATOM 708 C C . LEU A 1 93 ? -12.719 2.504 9.578 1 97.69 93 LEU A C 1
ATOM 710 O O . LEU A 1 93 ? -12.023 1.576 9.164 1 97.69 93 LEU A O 1
ATOM 714 N N . SER A 1 94 ? -13.812 2.838 9.07 1 97.81 94 SER A N 1
ATOM 715 C CA . SER A 1 94 ? -14.375 2.041 7.98 1 97.81 94 SER A CA 1
ATOM 716 C C . SER A 1 94 ? -13.594 2.236 6.688 1 97.81 94 SER A C 1
ATOM 718 O O . SER A 1 94 ? -13.383 1.285 5.934 1 97.81 94 SER A O 1
ATOM 720 N N . GLY A 1 95 ? -13.203 3.463 6.438 1 97.81 95 GLY A N 1
ATOM 721 C CA . GLY A 1 95 ? -12.391 3.721 5.262 1 97.81 95 GLY A CA 1
ATOM 722 C C . GLY A 1 95 ? -11.047 3.014 5.301 1 97.81 95 GLY A C 1
ATOM 723 O O . GLY A 1 95 ? -10.641 2.389 4.32 1 97.81 95 GLY A O 1
ATOM 724 N N . VAL A 1 96 ? -10.375 3.113 6.434 1 97 96 VAL A N 1
ATOM 725 C CA . VAL A 1 96 ? -9.109 2.418 6.621 1 97 96 VAL A CA 1
ATOM 726 C C . VAL A 1 96 ? -9.328 0.909 6.52 1 97 96 VAL A C 1
ATOM 728 O O . VAL A 1 96 ? -8.547 0.205 5.875 1 97 96 VAL A O 1
ATOM 731 N N . GLY A 1 97 ? -10.383 0.42 7.164 1 97.88 97 GLY A N 1
ATOM 732 C CA . GLY A 1 97 ? -10.75 -0.983 7.035 1 97.88 97 GLY A CA 1
ATOM 733 C C . GLY A 1 97 ?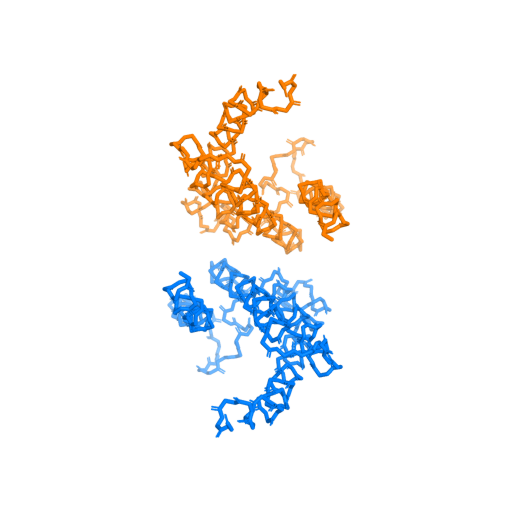 -10.953 -1.414 5.598 1 97.88 97 GLY A C 1
ATOM 734 O O . GLY A 1 97 ? -10.523 -2.5 5.199 1 97.88 97 GLY A O 1
ATOM 735 N N . SER A 1 98 ? -11.594 -0.552 4.82 1 98 98 SER A N 1
ATOM 736 C CA . SER A 1 98 ? -11.82 -0.838 3.408 1 98 98 SER A CA 1
ATOM 737 C C . SER A 1 98 ? -10.5 -0.916 2.646 1 98 98 SER A C 1
ATOM 739 O O . SER A 1 98 ? -10.328 -1.778 1.783 1 98 98 SER A O 1
ATOM 741 N N . GLY A 1 99 ? -9.617 -0.01 2.926 1 97.69 99 GLY A N 1
ATOM 742 C CA . GLY A 1 99 ? -8.305 -0.054 2.309 1 97.69 99 GLY A CA 1
ATOM 743 C C . GLY A 1 99 ? -7.543 -1.33 2.613 1 97.69 99 GLY A C 1
ATOM 744 O O . GLY A 1 99 ? -7.004 -1.969 1.709 1 97.69 99 GLY A O 1
ATOM 745 N N . ILE A 1 100 ? -7.539 -1.745 3.869 1 97.5 100 ILE A N 1
ATOM 746 C CA . ILE A 1 100 ? -6.914 -2.994 4.293 1 97.5 100 ILE A CA 1
ATOM 747 C C . ILE A 1 100 ? -7.582 -4.172 3.586 1 97.5 100 ILE A C 1
ATOM 749 O O . ILE A 1 100 ? -6.902 -5.098 3.137 1 97.5 100 ILE A O 1
ATOM 753 N N . GLY A 1 101 ? -8.883 -4.121 3.525 1 98.25 101 GLY A N 1
ATOM 754 C CA . GLY A 1 101 ? -9.617 -5.152 2.812 1 98.25 101 GLY A CA 1
ATOM 755 C C . GLY A 1 101 ? -9.188 -5.301 1.366 1 98.25 101 GLY A C 1
ATOM 756 O O . GLY A 1 101 ? -9.023 -6.422 0.873 1 98.25 101 GLY A O 1
ATOM 757 N N . LEU A 1 102 ? -9.023 -4.191 0.685 1 97.5 102 LEU A N 1
ATOM 758 C CA . LEU A 1 102 ? -8.586 -4.223 -0.708 1 97.5 102 LEU A CA 1
ATOM 759 C C . LEU A 1 102 ? -7.207 -4.859 -0.83 1 97.5 102 LEU A C 1
ATOM 761 O O . LEU A 1 102 ? -6.949 -5.621 -1.767 1 97.5 102 LEU A O 1
ATOM 765 N N . VAL A 1 103 ? -6.32 -4.559 0.109 1 97.88 103 VAL A N 1
ATOM 766 C CA . VAL A 1 103 ? -4.977 -5.125 0.087 1 97.88 103 VAL A CA 1
ATOM 767 C C . VAL A 1 103 ? -5.043 -6.625 0.358 1 97.88 103 VAL A C 1
ATOM 769 O O . VAL A 1 103 ? -4.285 -7.402 -0.225 1 97.88 103 VAL A O 1
ATOM 772 N N . LEU A 1 104 ? -5.93 -7.035 1.188 1 97.69 104 LEU A N 1
ATOM 773 C CA . LEU A 1 104 ? -6.141 -8.461 1.426 1 97.69 104 LEU A CA 1
ATOM 774 C C . LEU A 1 104 ? -6.598 -9.156 0.15 1 97.69 104 LEU A C 1
ATOM 776 O O . LEU A 1 104 ? -6.031 -10.188 -0.234 1 97.69 104 LEU A O 1
ATOM 780 N N . VAL A 1 105 ? -7.59 -8.594 -0.495 1 96.69 105 VAL A N 1
ATOM 781 C CA . VAL A 1 105 ? -8.117 -9.188 -1.722 1 96.69 105 VAL A CA 1
ATOM 782 C C . VAL A 1 105 ? -7.02 -9.234 -2.783 1 96.69 105 VAL A C 1
ATOM 784 O O . VAL A 1 105 ? -6.906 -10.211 -3.525 1 96.69 105 VAL A O 1
ATOM 787 N N . ALA A 1 106 ? -6.23 -8.211 -2.842 1 96.44 106 ALA A N 1
ATOM 788 C CA . ALA A 1 106 ? -5.141 -8.133 -3.812 1 96.44 106 ALA A CA 1
ATOM 789 C C . ALA A 1 106 ? -4.082 -9.195 -3.533 1 96.44 106 ALA A C 1
ATOM 791 O O . ALA A 1 106 ? -3.455 -9.711 -4.46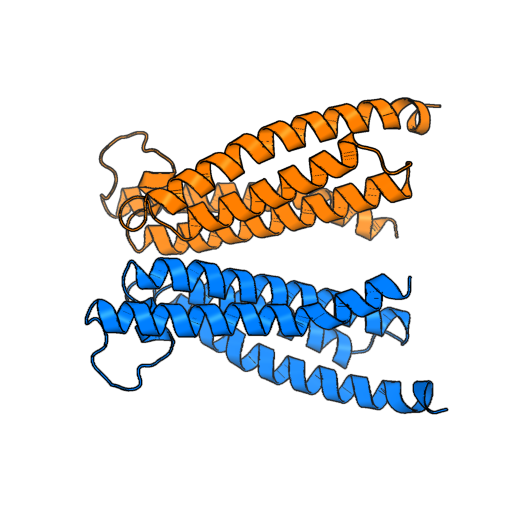1 1 96.44 106 ALA A O 1
ATOM 792 N N . SER A 1 107 ? -3.842 -9.523 -2.301 1 96.88 107 SER A N 1
ATOM 793 C CA . SER A 1 107 ? -2.723 -10.359 -1.888 1 96.88 107 SER A CA 1
ATOM 794 C C . SER A 1 107 ? -3.123 -11.836 -1.843 1 96.88 107 SER A C 1
ATOM 796 O O . SER A 1 107 ? -2.289 -12.719 -2.049 1 96.88 107 SER A O 1
ATOM 798 N N . PHE A 1 108 ? -4.398 -12.047 -1.476 1 96.31 108 PHE A N 1
ATOM 799 C CA . PHE A 1 108 ? -4.828 -13.422 -1.254 1 96.31 108 PHE A CA 1
ATOM 800 C C . PHE A 1 108 ? -5.852 -13.844 -2.303 1 96.31 108 PHE A C 1
ATOM 802 O O . PHE A 1 108 ? -7.004 -13.414 -2.264 1 96.31 108 PHE A O 1
ATOM 809 N N . GLN A 1 109 ? -5.398 -14.742 -3.219 1 91.88 109 GLN A N 1
ATOM 810 C CA . GLN A 1 109 ? -6.297 -15.281 -4.234 1 91.88 109 GLN A CA 1
ATOM 811 C C . GLN A 1 109 ? -7.238 -16.328 -3.635 1 91.88 109 GLN A C 1
ATOM 813 O O . GLN A 1 109 ? -6.828 -17.125 -2.789 1 91.88 109 GLN A O 1
ATOM 818 N N . PHE A 1 110 ? -8.422 -16.297 -4.152 1 90.5 110 PHE A N 1
ATOM 819 C CA . PHE A 1 110 ? -9.461 -17.188 -3.648 1 90.5 110 PHE A CA 1
ATOM 820 C C . PHE A 1 110 ? -9.031 -18.641 -3.768 1 90.5 110 PHE A C 1
ATOM 822 O O . PHE A 1 110 ? -9.359 -19.453 -2.908 1 90.5 110 PHE A O 1
ATOM 829 N N . LYS A 1 111 ? -8.273 -19.016 -4.742 1 89.31 111 LYS A N 1
ATOM 830 C CA . LYS A 1 111 ? -7.828 -20.375 -5.02 1 89.31 111 LYS A CA 1
ATOM 831 C C . LYS A 1 111 ? -6.898 -20.875 -3.92 1 89.31 111 LYS A C 1
ATOM 833 O O . LYS A 1 111 ? -6.918 -22.062 -3.584 1 89.31 111 LYS A O 1
ATOM 838 N N . TYR A 1 112 ? -6.129 -20.078 -3.268 1 92.31 112 TYR A N 1
ATOM 839 C CA . TYR A 1 112 ? -5.043 -20.531 -2.402 1 92.31 112 TYR A CA 1
ATOM 840 C C . TYR A 1 112 ? -5.363 -20.25 -0.938 1 92.31 112 TYR A C 1
ATOM 842 O O . TYR A 1 112 ? -5.07 -21.078 -0.068 1 92.31 112 TYR A O 1
ATOM 850 N N . VAL A 1 113 ? -5.887 -19.109 -0.685 1 94.81 113 VAL A N 1
ATOM 851 C CA . VAL A 1 113 ? -6.234 -18.75 0.686 1 94.81 113 VAL A CA 1
ATOM 852 C C . VAL A 1 113 ? -7.609 -18.094 0.715 1 94.81 113 VAL A C 1
ATOM 854 O O . VAL A 1 113 ? -7.727 -16.891 0.955 1 94.81 113 VAL A O 1
ATOM 857 N N . PRO A 1 114 ? -8.742 -18.844 0.581 1 94.44 114 PRO A N 1
ATOM 858 C CA . PRO A 1 114 ? -10.078 -18.281 0.415 1 94.44 114 PRO A CA 1
ATOM 859 C C . PRO A 1 114 ? -10.547 -17.5 1.641 1 94.44 114 PRO A C 1
ATOM 861 O O . PRO A 1 114 ? -11.25 -16.5 1.506 1 94.44 114 PRO A O 1
ATOM 864 N N . ILE A 1 115 ? -10.188 -17.906 2.795 1 96.88 115 ILE A N 1
ATOM 865 C CA . ILE A 1 115 ? -10.672 -17.266 4.012 1 96.88 115 ILE A CA 1
ATOM 866 C C . ILE A 1 115 ? -10.227 -15.812 4.043 1 96.88 115 ILE A C 1
ATOM 868 O O . ILE A 1 115 ? -11.039 -14.914 4.254 1 96.88 115 ILE A O 1
ATOM 872 N N . LEU A 1 116 ? -8.961 -15.562 3.84 1 96.88 116 LEU A N 1
ATOM 873 C CA . LEU A 1 116 ? -8.453 -14.195 3.895 1 96.88 116 LEU A CA 1
ATOM 874 C C . LEU A 1 116 ? -8.961 -13.375 2.709 1 96.88 116 LEU A C 1
ATOM 876 O O . LEU A 1 116 ? -9.18 -12.172 2.828 1 96.88 116 LEU A O 1
ATOM 880 N N . HIS A 1 117 ? -9.211 -14.07 1.557 1 96.25 117 HIS A N 1
ATOM 881 C CA . HIS A 1 117 ? -9.82 -13.383 0.422 1 96.25 117 HIS A CA 1
ATOM 882 C C . HIS A 1 117 ? -11.227 -12.898 0.759 1 96.25 117 HIS A C 1
ATOM 884 O O . HIS A 1 117 ? -11.555 -11.734 0.527 1 96.25 117 HIS A O 1
ATOM 890 N N . TYR A 1 118 ? -12.016 -13.758 1.372 1 96.19 118 TYR A N 1
ATOM 891 C CA . TYR A 1 118 ? -13.398 -13.43 1.702 1 96.19 118 TYR A CA 1
ATOM 892 C C . TYR A 1 118 ? -13.461 -12.367 2.791 1 96.19 118 TYR A C 1
ATOM 894 O O . TYR A 1 118 ? -14.312 -11.477 2.752 1 96.19 118 TYR A O 1
ATOM 902 N N . VAL A 1 119 ? -12.609 -12.492 3.762 1 97.62 119 VAL A N 1
ATOM 903 C CA . VAL A 1 119 ? -12.531 -11.453 4.789 1 97.62 119 VAL A CA 1
ATOM 904 C C . VAL A 1 119 ? -12.195 -10.109 4.148 1 97.62 119 VAL A C 1
ATOM 906 O O . VAL A 1 119 ? -12.812 -9.094 4.473 1 97.62 119 VAL A O 1
ATOM 909 N N . GLY A 1 120 ? -11.219 -10.117 3.238 1 97.81 120 GLY A N 1
ATOM 910 C CA . GLY A 1 120 ? -10.859 -8.906 2.516 1 97.81 120 GLY A CA 1
ATOM 911 C C . GLY A 1 120 ? -12.016 -8.328 1.721 1 97.81 120 GLY A C 1
ATOM 912 O O . GLY A 1 120 ? -12.273 -7.125 1.78 1 97.81 120 GLY A O 1
ATOM 913 N N . MET A 1 121 ? -12.719 -9.172 0.979 1 96.44 121 MET A N 1
ATOM 914 C CA . MET A 1 121 ? -13.875 -8.742 0.204 1 96.44 121 MET A CA 1
ATOM 915 C C . MET A 1 121 ? -14.922 -8.094 1.104 1 96.44 121 MET A C 1
ATOM 917 O O . MET A 1 121 ? -15.469 -7.043 0.766 1 96.44 121 MET A O 1
ATOM 921 N N . GLY A 1 122 ? -15.195 -8.719 2.18 1 97 122 GLY A N 1
ATOM 922 C CA . GLY A 1 122 ? -16.156 -8.188 3.127 1 97 122 GLY A CA 1
ATOM 923 C C . GLY A 1 122 ? -15.773 -6.828 3.676 1 97 122 GLY A C 1
ATOM 924 O O . GLY A 1 122 ? -16.594 -5.914 3.717 1 97 122 GLY A O 1
ATOM 925 N N . LEU A 1 123 ? -14.555 -6.699 4.094 1 97.81 123 LEU A N 1
ATOM 926 C CA . LEU A 1 123 ? -14.055 -5.438 4.637 1 97.81 123 LEU A CA 1
ATOM 927 C C . LEU A 1 123 ? -14.078 -4.344 3.572 1 97.81 123 LEU A C 1
ATOM 929 O O . LEU A 1 123 ? -14.469 -3.207 3.854 1 97.81 123 LEU A O 1
ATOM 933 N N . ALA A 1 124 ? -13.617 -4.703 2.408 1 97.06 124 ALA A N 1
ATOM 934 C CA . ALA A 1 124 ? -13.547 -3.719 1.331 1 97.06 124 ALA A CA 1
ATOM 935 C C . ALA A 1 124 ? -14.938 -3.205 0.971 1 97.06 124 ALA A C 1
ATOM 937 O O . ALA A 1 124 ? -15.156 -1.994 0.88 1 97.06 124 ALA A O 1
ATOM 938 N N . CYS A 1 125 ? -15.922 -4.117 0.834 1 96.81 125 CYS A N 1
ATOM 939 C CA . CYS A 1 125 ? -17.266 -3.756 0.395 1 96.81 125 CYS A CA 1
ATOM 940 C C . CYS A 1 125 ? -18.031 -3.061 1.511 1 96.81 125 CYS A C 1
ATOM 942 O O . CYS A 1 125 ? -18.578 -1.974 1.312 1 96.81 125 CYS A O 1
ATOM 944 N N . THR A 1 126 ? -18 -3.623 2.648 1 97.5 126 THR A N 1
ATOM 945 C CA . THR A 1 126 ? -18.75 -3.07 3.762 1 97.5 126 THR A CA 1
ATOM 946 C C . THR A 1 126 ? -18.125 -1.772 4.258 1 97.5 126 THR A C 1
ATOM 948 O O . THR A 1 126 ? -18.844 -0.826 4.605 1 97.5 126 THR A O 1
ATOM 951 N N . GLY A 1 127 ? -16.844 -1.728 4.344 1 97.94 127 GLY A N 1
ATOM 952 C CA . GLY A 1 127 ? -16.156 -0.513 4.754 1 97.94 127 GLY A CA 1
ATOM 953 C C . GLY A 1 127 ? -16.453 0.672 3.854 1 97.94 127 GLY A C 1
ATOM 954 O O . GLY A 1 127 ? -16.672 1.786 4.336 1 97.94 127 GLY A O 1
ATOM 955 N N . GLN A 1 128 ? -16.422 0.364 2.609 1 95.94 128 GLN A N 1
ATOM 956 C CA . GLN A 1 128 ? -16.703 1.437 1.66 1 95.94 128 GLN A CA 1
ATOM 957 C C . GLN A 1 128 ? -18.141 1.947 1.812 1 95.94 128 GLN A C 1
ATOM 959 O O . GLN A 1 128 ? -18.391 3.152 1.725 1 95.94 128 GLN A O 1
ATOM 964 N N . LEU A 1 129 ? -19.094 1.104 1.988 1 97.19 129 LEU A N 1
ATOM 965 C CA . LEU A 1 129 ? -20.484 1.497 2.176 1 97.19 129 LEU A CA 1
ATOM 966 C C . LEU A 1 129 ? -20.641 2.385 3.406 1 97.19 129 LEU A C 1
ATOM 968 O O . LEU A 1 129 ? -21.25 3.449 3.336 1 97.19 129 LEU A O 1
ATOM 972 N N . ILE A 1 130 ? -20.047 1.948 4.477 1 98.06 130 ILE A N 1
ATOM 973 C CA . ILE A 1 130 ? -20.156 2.691 5.727 1 98.06 130 ILE A CA 1
ATOM 974 C C . ILE A 1 130 ? -19.438 4.031 5.59 1 98.06 130 ILE A C 1
ATOM 976 O O . ILE A 1 130 ? -19.969 5.07 6 1 98.06 130 ILE A O 1
ATOM 980 N N . PHE A 1 131 ? -18.281 3.984 5.043 1 97.5 131 PHE A N 1
ATOM 981 C CA . PHE A 1 131 ? -17.516 5.215 4.828 1 97.5 131 PHE A CA 1
ATOM 982 C C . PHE A 1 131 ? -18.344 6.223 4.035 1 97.5 131 PHE A C 1
ATOM 984 O O . PHE A 1 131 ? -18.391 7.402 4.383 1 97.5 131 PHE A O 1
ATOM 991 N N . GLY A 1 132 ? -18.969 5.785 2.98 1 95.62 132 GLY A N 1
ATOM 992 C CA . GLY A 1 132 ? -19.797 6.664 2.174 1 95.62 132 GLY A CA 1
ATOM 993 C C . GLY A 1 132 ? -20.906 7.324 2.967 1 95.62 132 GLY A C 1
ATOM 994 O O . GLY A 1 132 ? -21.141 8.523 2.834 1 95.62 132 GLY A O 1
ATOM 995 N N . TRP A 1 133 ? -21.531 6.582 3.732 1 97.06 133 TRP A N 1
ATOM 996 C CA . TRP A 1 133 ? -22.609 7.117 4.555 1 97.06 133 TRP A CA 1
ATOM 997 C C . TRP A 1 133 ? -22.078 8.141 5.555 1 97.06 133 TRP A C 1
ATOM 999 O O . TRP A 1 133 ? -22.734 9.156 5.82 1 97.06 133 TRP A O 1
ATOM 1009 N N . CYS A 1 134 ? -20.953 7.836 6.07 1 96.25 134 CYS A N 1
ATOM 1010 C CA . CYS A 1 134 ? -20.344 8.758 7.023 1 96.25 134 CYS A CA 1
ATOM 1011 C C . CYS A 1 134 ? -19.984 10.078 6.352 1 96.25 134 CYS A C 1
ATOM 1013 O O . CYS A 1 134 ? -20.156 11.148 6.934 1 96.25 134 CYS A O 1
ATOM 1015 N N . VAL A 1 135 ? -19.453 9.953 5.141 1 93.94 135 VAL A N 1
ATOM 1016 C CA . VAL A 1 135 ? -19.094 11.156 4.398 1 93.94 135 VAL A CA 1
ATOM 1017 C C . VAL A 1 135 ? -20.344 12 4.145 1 93.94 135 VAL A C 1
ATOM 1019 O O . VAL A 1 135 ? -20.312 13.219 4.27 1 93.94 135 VAL A O 1
ATOM 1022 N N . VAL A 1 136 ? -21.438 11.391 3.791 1 93.88 136 VAL A N 1
ATOM 1023 C CA . VAL A 1 136 ? -22.688 12.094 3.557 1 93.88 136 VAL A CA 1
ATOM 1024 C C . VAL A 1 136 ? -23.156 12.758 4.848 1 93.88 136 VAL A C 1
ATOM 1026 O O . VAL A 1 136 ? -23.547 13.93 4.844 1 93.88 136 VAL A O 1
ATOM 1029 N N . ALA A 1 137 ? -23.125 12.086 5.922 1 94 137 ALA A N 1
ATOM 1030 C CA . ALA A 1 137 ? -23.547 12.609 7.215 1 94 137 ALA A CA 1
ATOM 1031 C C . ALA A 1 137 ? -22.719 13.828 7.613 1 94 137 ALA A C 1
ATOM 1033 O O . ALA A 1 137 ? -23.25 14.836 8.07 1 94 137 ALA A O 1
ATOM 1034 N N . VAL A 1 138 ? -21.438 13.703 7.449 1 93.12 138 VAL A N 1
ATOM 1035 C CA . VAL A 1 138 ? -20.531 14.789 7.809 1 93.12 138 VAL A CA 1
ATOM 1036 C C . VAL A 1 138 ? -20.781 15.992 6.906 1 93.12 138 VAL A C 1
ATOM 1038 O O . VAL A 1 138 ? -20.734 17.141 7.359 1 93.12 138 VAL A O 1
ATOM 1041 N N . SER A 1 139 ? -21 15.766 5.609 1 89.56 139 SER A N 1
ATOM 1042 C CA . SER A 1 139 ? -21.266 16.844 4.664 1 89.56 139 SER A CA 1
ATOM 1043 C C . SER A 1 139 ? -22.5 17.656 5.074 1 89.56 139 SER A C 1
ATOM 1045 O O . SER A 1 139 ? -22.531 18.875 4.906 1 89.56 139 SER A O 1
ATOM 1047 N N . TYR A 1 140 ? -23.484 17.016 5.59 1 90.31 140 TYR A N 1
ATOM 1048 C CA . TYR A 1 140 ? -24.688 17.703 6.059 1 90.31 140 TYR A CA 1
ATOM 1049 C C . TYR A 1 140 ? -24.391 18.578 7.266 1 90.31 140 TYR A C 1
ATOM 1051 O O . TYR A 1 140 ? -25 19.625 7.453 1 90.31 140 TYR A O 1
ATOM 1059 N N . GLN A 1 141 ? -23.469 18.141 8.031 1 87.38 141 GLN A N 1
ATOM 1060 C CA . GLN A 1 141 ? -23.094 18.906 9.203 1 87.38 141 GLN A CA 1
ATOM 1061 C C . GLN A 1 141 ? -22.266 20.141 8.82 1 87.38 141 GLN A C 1
ATOM 1063 O O . GLN A 1 141 ? -22.297 21.156 9.516 1 87.38 141 GLN A O 1
ATOM 1068 N N . LEU A 1 142 ? -21.531 20.031 7.793 1 83.88 142 LEU A N 1
ATOM 1069 C CA . LEU A 1 142 ? -20.656 21.109 7.355 1 83.88 142 LEU A CA 1
ATOM 1070 C C . LEU A 1 142 ? -21.422 22.125 6.508 1 83.88 142 LEU A C 1
ATOM 1072 O O . LEU A 1 142 ? -20.969 23.266 6.348 1 83.88 142 LEU A O 1
ATOM 1076 N N . ALA A 1 143 ? -22.516 21.875 5.922 1 77.81 143 ALA A N 1
ATOM 1077 C CA . ALA A 1 143 ? -23.281 22.703 5 1 77.81 143 ALA A CA 1
ATOM 1078 C C . ALA A 1 143 ? -23.625 24.062 5.633 1 77.81 143 ALA A C 1
ATOM 1080 O O . ALA A 1 143 ? -23.453 25.109 5.008 1 77.81 143 ALA A O 1
ATOM 1081 N N . PRO A 1 144 ? -24.234 24.109 6.742 1 67.69 144 PRO A N 1
ATOM 1082 C CA . PRO A 1 144 ? -24.547 25.438 7.281 1 67.69 144 PRO A CA 1
ATOM 1083 C C . PRO A 1 144 ? -23.312 26.328 7.434 1 67.69 144 PRO A C 1
ATOM 1085 O O . PRO A 1 144 ? -23.422 27.547 7.379 1 67.69 144 PRO A O 1
ATOM 1088 N N . LYS A 1 145 ? -22.234 25.797 7.723 1 59.09 145 LYS A N 1
ATOM 1089 C CA . LYS A 1 145 ? -21.031 26.578 7.957 1 59.09 145 LYS A CA 1
ATOM 1090 C C . LYS A 1 145 ? -20.453 27.109 6.645 1 59.09 145 LYS A C 1
ATOM 1092 O O . LYS A 1 145 ? -19.797 28.141 6.621 1 59.09 145 LYS A O 1
ATOM 1097 N N . VAL A 1 146 ? -20.625 26.422 5.648 1 54.88 146 VAL A N 1
ATOM 1098 C CA . VAL A 1 146 ? -20.125 26.875 4.355 1 54.88 146 VAL A CA 1
ATOM 1099 C C . VAL A 1 146 ? -21.125 27.844 3.73 1 54.88 146 VAL A C 1
ATOM 1101 O O . VAL A 1 146 ? -20.75 28.781 3.033 1 54.88 146 VAL A O 1
ATOM 1104 N N . HIS A 1 147 ? -22.391 27.672 3.8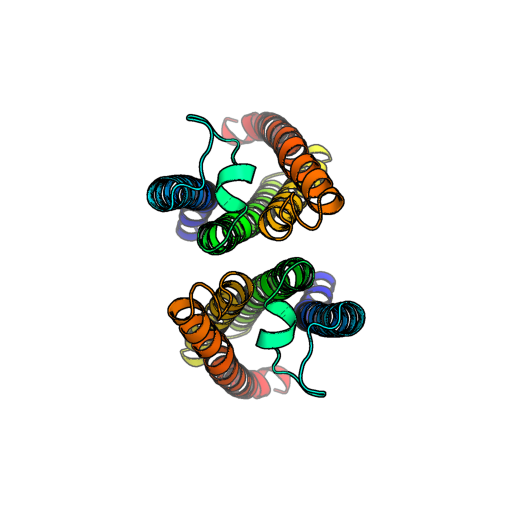61 1 49.25 147 HIS A N 1
ATOM 1105 C CA . HIS A 1 147 ? -23.406 28.562 3.303 1 49.25 147 HIS A CA 1
ATOM 1106 C C . HIS A 1 147 ? -23.906 29.547 4.352 1 49.25 147 HIS A C 1
ATOM 1108 O O . HIS A 1 147 ? -24.703 30.438 4.039 1 49.25 147 HIS A O 1
ATOM 1114 N N . GLY A 1 148 ? -23.5 29.438 5.605 1 41.94 148 GLY A N 1
ATOM 1115 C CA . GLY A 1 148 ? -23.922 30.516 6.48 1 41.94 148 GLY A CA 1
ATOM 1116 C C . GLY A 1 148 ? -22.891 31.625 6.621 1 41.94 148 GLY A C 1
ATOM 1117 O O . GLY A 1 148 ? -21.703 31.406 6.359 1 41.94 148 GLY A O 1
ATOM 1118 N N . MET B 1 1 ? 0.242 17.547 20.734 1 37.19 1 MET B N 1
ATOM 1119 C CA . MET B 1 1 ? 1.17 17.625 19.609 1 37.19 1 MET B CA 1
ATOM 1120 C C . MET B 1 1 ? 2.34 16.672 19.797 1 37.19 1 MET B C 1
ATOM 1122 O O . MET B 1 1 ? 2.885 16.141 18.828 1 37.19 1 MET B O 1
ATOM 1126 N N . CYS B 1 2 ? 2.674 16.547 21.031 1 42.81 2 CYS B N 1
ATOM 1127 C CA . CYS B 1 2 ? 3.867 15.805 21.422 1 42.81 2 CYS B CA 1
ATOM 1128 C C . CYS B 1 2 ? 3.654 14.305 21.234 1 42.81 2 CYS B C 1
ATOM 1130 O O . CYS B 1 2 ? 4.566 13.594 20.812 1 42.81 2 CYS B O 1
ATOM 1132 N N . ASN B 1 3 ? 2.49 13.891 21.562 1 45.38 3 ASN B N 1
ATOM 1133 C CA . ASN B 1 3 ? 2.24 12.453 21.531 1 45.38 3 ASN B CA 1
ATOM 1134 C C . ASN B 1 3 ? 2.17 11.922 20.109 1 45.38 3 ASN B C 1
ATOM 1136 O O . ASN B 1 3 ? 2.576 10.789 19.844 1 45.38 3 ASN B O 1
ATOM 1140 N N . CYS B 1 4 ? 1.663 12.719 19.156 1 47.97 4 CYS B N 1
ATOM 1141 C CA . CYS B 1 4 ? 1.597 12.297 17.766 1 47.97 4 CYS B CA 1
ATOM 1142 C C . CYS B 1 4 ? 2.992 12.078 17.188 1 47.97 4 CYS B C 1
ATOM 1144 O O . CYS B 1 4 ? 3.221 11.125 16.438 1 47.97 4 CYS B O 1
ATOM 1146 N N . PHE B 1 5 ? 3.908 12.93 17.688 1 51.41 5 PHE B N 1
ATOM 1147 C CA . PHE B 1 5 ? 5.277 12.797 17.203 1 51.41 5 PHE B CA 1
ATOM 1148 C C . PHE B 1 5 ? 5.93 11.531 17.734 1 51.41 5 PHE B C 1
ATOM 1150 O O . PHE B 1 5 ? 6.77 10.93 17.078 1 51.41 5 PHE B O 1
ATOM 1157 N N . LYS B 1 6 ? 5.555 11.289 19 1 54.62 6 LYS B N 1
ATOM 1158 C CA . LYS B 1 6 ? 6.102 10.055 19.547 1 54.62 6 LYS B CA 1
ATOM 1159 C C . LYS B 1 6 ? 5.613 8.844 18.766 1 54.62 6 LYS B C 1
ATOM 1161 O O . LYS B 1 6 ? 6.391 7.926 18.484 1 54.62 6 LYS B O 1
ATOM 1166 N N . SER B 1 7 ? 4.371 8.883 18.438 1 58.28 7 SER B N 1
ATOM 1167 C CA . SER B 1 7 ? 3.787 7.758 17.719 1 58.28 7 SER B CA 1
ATOM 1168 C C . SER B 1 7 ? 4.297 7.688 16.281 1 58.28 7 SER B C 1
ATOM 1170 O O . SER B 1 7 ? 4.551 6.602 15.758 1 58.28 7 SER B O 1
ATOM 1172 N N . ILE B 1 8 ? 4.613 8.797 15.82 1 64.5 8 ILE B N 1
ATOM 1173 C CA . ILE B 1 8 ? 5.129 8.875 14.461 1 64.5 8 ILE B CA 1
ATOM 1174 C C . ILE B 1 8 ? 6.566 8.352 14.43 1 64.5 8 ILE B C 1
ATOM 1176 O O . ILE B 1 8 ? 7.004 7.781 13.422 1 64.5 8 ILE B O 1
ATOM 1180 N N . GLY B 1 9 ? 7.137 8.461 15.555 1 73.19 9 GLY B N 1
ATOM 1181 C CA . GLY B 1 9 ? 8.492 7.965 15.68 1 73.19 9 GLY B CA 1
ATOM 1182 C C . GLY B 1 9 ? 8.578 6.449 15.633 1 73.19 9 GLY B C 1
ATOM 1183 O O . GLY B 1 9 ? 9.641 5.895 15.336 1 73.19 9 GLY B O 1
ATOM 1184 N N . LEU B 1 10 ? 7.488 5.84 15.867 1 81.44 10 LEU B N 1
ATOM 1185 C CA . LEU B 1 10 ? 7.484 4.383 15.891 1 81.44 10 LEU B CA 1
ATOM 1186 C C . LEU B 1 10 ? 7.145 3.816 14.516 1 81.44 10 LEU B C 1
ATOM 1188 O O . LEU B 1 10 ? 7.312 2.619 14.273 1 81.44 10 LEU B O 1
ATOM 1192 N N . LEU B 1 11 ? 6.836 4.605 13.555 1 84.5 11 LEU B N 1
ATOM 1193 C CA . LEU B 1 11 ? 6.363 4.141 12.258 1 84.5 11 LEU B CA 1
ATOM 1194 C C . LEU B 1 11 ? 7.473 3.424 11.5 1 84.5 11 LEU B C 1
ATOM 1196 O O . LEU B 1 11 ? 7.242 2.369 10.906 1 84.5 11 LEU B O 1
ATOM 1200 N N . PRO B 1 12 ? 8.719 3.908 11.586 1 86.19 12 PRO B N 1
ATOM 1201 C CA . PRO B 1 12 ? 9.797 3.164 10.922 1 86.19 12 PRO B CA 1
ATOM 1202 C C . PRO B 1 12 ? 10 1.772 11.516 1 86.19 12 PRO B C 1
ATOM 1204 O O . PRO B 1 12 ? 10.234 0.812 10.781 1 86.19 12 PRO B O 1
ATOM 1207 N N . VAL B 1 13 ? 9.883 1.761 12.766 1 90.5 13 VAL B N 1
ATOM 1208 C CA . VAL B 1 13 ? 10.023 0.474 13.438 1 90.5 13 VAL B CA 1
ATOM 1209 C C . VAL B 1 13 ? 8.883 -0.456 13.016 1 90.5 13 VAL B C 1
ATOM 1211 O O . VAL B 1 13 ? 9.109 -1.645 12.773 1 90.5 13 VAL B O 1
ATOM 1214 N N . PHE B 1 14 ? 7.742 0.078 12.945 1 91.12 14 PHE B N 1
ATOM 1215 C CA . PHE B 1 14 ? 6.582 -0.712 12.547 1 91.12 14 PHE B CA 1
ATOM 1216 C C . PHE B 1 14 ? 6.762 -1.264 11.133 1 91.12 14 PHE B C 1
ATOM 1218 O O . PHE B 1 14 ? 6.469 -2.434 10.883 1 91.12 14 PHE B O 1
ATOM 1225 N N . SER B 1 15 ? 7.219 -0.495 10.242 1 91.81 15 SER B N 1
ATOM 1226 C CA . SER B 1 15 ? 7.453 -0.946 8.875 1 91.81 15 SER B CA 1
ATOM 1227 C C . SER B 1 15 ? 8.477 -2.078 8.836 1 91.81 15 SER B C 1
ATOM 1229 O O . SER B 1 15 ? 8.273 -3.08 8.148 1 91.81 15 SER B O 1
ATOM 1231 N N . CYS B 1 16 ? 9.516 -2 9.602 1 92.94 16 CYS B N 1
ATOM 1232 C CA . CYS B 1 16 ? 10.539 -3.035 9.672 1 92.94 16 CYS B CA 1
ATOM 1233 C C . CYS B 1 16 ? 9.977 -4.32 10.266 1 92.94 16 CYS B C 1
ATOM 1235 O O . CYS B 1 16 ? 10.289 -5.418 9.797 1 92.94 16 CYS B O 1
ATOM 1237 N N . LEU B 1 17 ? 9.188 -4.121 11.242 1 93.38 17 LEU B N 1
ATOM 1238 C CA . LEU B 1 17 ? 8.602 -5.289 11.891 1 93.38 17 LEU B CA 1
ATOM 1239 C C . LEU B 1 17 ? 7.68 -6.039 10.938 1 93.38 17 LEU B C 1
ATOM 1241 O O . LEU B 1 17 ? 7.715 -7.273 10.875 1 93.38 17 LEU B O 1
ATOM 1245 N N . ILE B 1 18 ? 6.871 -5.309 10.234 1 94.69 18 ILE B N 1
ATOM 1246 C CA . ILE B 1 18 ? 5.957 -5.93 9.281 1 94.69 18 ILE B CA 1
ATOM 1247 C C . ILE B 1 18 ? 6.754 -6.676 8.211 1 94.69 18 ILE B C 1
ATOM 1249 O O . ILE B 1 18 ? 6.391 -7.789 7.828 1 94.69 18 ILE B O 1
ATOM 1253 N N . PHE B 1 19 ? 7.781 -6.117 7.812 1 94.12 19 PHE B N 1
ATOM 1254 C CA . PHE B 1 19 ? 8.656 -6.742 6.824 1 94.12 19 PHE B CA 1
ATOM 1255 C C . PHE B 1 19 ? 9.258 -8.031 7.379 1 94.12 19 PHE B C 1
ATOM 1257 O O . PHE B 1 19 ? 9.203 -9.078 6.727 1 94.12 19 PHE B O 1
ATOM 1264 N N . LEU B 1 20 ? 9.758 -7.945 8.547 1 93.69 20 LEU B N 1
ATOM 1265 C CA . LEU B 1 20 ? 10.43 -9.086 9.164 1 93.69 20 LEU B CA 1
ATOM 1266 C C . LEU B 1 20 ? 9.438 -10.211 9.445 1 93.69 20 LEU B C 1
ATOM 1268 O O . LEU B 1 20 ? 9.75 -11.383 9.234 1 93.69 20 LEU B O 1
ATOM 1272 N N . ILE B 1 21 ? 8.328 -9.875 9.945 1 94.06 21 ILE B N 1
ATOM 1273 C CA . ILE B 1 21 ? 7.285 -10.867 10.195 1 94.06 21 ILE B CA 1
ATOM 1274 C C . ILE B 1 21 ? 6.922 -11.578 8.898 1 94.06 21 ILE B C 1
ATOM 1276 O O . ILE B 1 21 ? 6.781 -12.805 8.867 1 94.06 21 ILE B O 1
ATOM 1280 N N . GLY B 1 22 ? 6.773 -10.828 7.832 1 93.94 22 GLY B N 1
ATOM 1281 C CA . GLY B 1 22 ? 6.484 -11.414 6.535 1 93.94 22 GLY B CA 1
ATOM 1282 C C . GLY B 1 22 ? 7.551 -12.391 6.07 1 93.94 22 GLY B C 1
ATOM 1283 O O . GLY B 1 22 ? 7.234 -13.484 5.602 1 93.94 22 GLY B O 1
ATOM 1284 N N . LEU B 1 23 ? 8.805 -12.016 6.254 1 91.06 23 LEU B N 1
ATOM 1285 C CA . LEU B 1 23 ? 9.906 -12.875 5.82 1 91.06 23 LEU B CA 1
ATOM 1286 C C . LEU B 1 23 ? 9.922 -14.172 6.621 1 91.06 23 LEU B C 1
ATOM 1288 O O . LEU B 1 23 ? 10.086 -15.25 6.055 1 91.06 23 LEU B O 1
ATOM 1292 N N . ILE B 1 24 ? 9.781 -14.016 7.867 1 91.75 24 ILE B N 1
ATOM 1293 C CA . ILE B 1 24 ? 9.805 -15.18 8.742 1 91.75 24 ILE B CA 1
ATOM 1294 C C . ILE B 1 24 ? 8.641 -16.109 8.406 1 91.75 24 ILE B C 1
ATOM 1296 O O . ILE B 1 24 ? 8.82 -17.328 8.297 1 91.75 24 ILE B O 1
ATOM 1300 N N . LEU B 1 25 ? 7.496 -15.586 8.258 1 92.56 25 LEU B N 1
ATOM 1301 C CA . LEU B 1 25 ? 6.305 -16.375 7.945 1 92.56 25 LEU B CA 1
ATOM 1302 C C . LEU B 1 25 ? 6.449 -17.062 6.594 1 92.56 25 LEU B C 1
ATOM 1304 O O . LEU B 1 25 ? 6.133 -18.25 6.457 1 92.56 25 LEU B O 1
ATOM 1308 N N . CYS B 1 26 ? 6.895 -16.359 5.621 1 91.62 26 CYS B N 1
ATOM 1309 C CA . CYS B 1 26 ? 7.043 -16.922 4.285 1 91.62 26 CYS B CA 1
ATOM 1310 C C . CYS B 1 26 ? 8.094 -18.031 4.273 1 91.62 26 CYS B C 1
ATOM 1312 O O . CYS B 1 26 ? 7.906 -19.062 3.629 1 91.62 26 CYS B O 1
ATOM 1314 N N . TYR B 1 27 ? 9.148 -17.766 4.973 1 89.62 27 TYR B N 1
ATOM 1315 C CA . TYR B 1 27 ? 10.172 -18.797 5.086 1 89.62 27 TYR B CA 1
ATOM 1316 C C . TYR B 1 27 ? 9.617 -20.047 5.758 1 89.62 27 TYR B C 1
ATOM 1318 O O . TYR B 1 27 ? 9.836 -21.156 5.285 1 89.62 27 TYR B O 1
ATOM 1326 N N . GLY B 1 28 ? 8.984 -19.875 6.863 1 89.62 28 GLY B N 1
ATOM 1327 C CA . GLY B 1 28 ? 8.375 -20.984 7.566 1 89.62 28 GLY B CA 1
ATOM 1328 C C . GLY B 1 28 ? 7.395 -21.766 6.711 1 89.62 28 GLY B C 1
ATOM 1329 O O . GLY B 1 28 ? 7.438 -23 6.676 1 89.62 28 GLY B O 1
ATOM 1330 N N . LEU B 1 29 ? 6.512 -21.094 6.035 1 90.06 29 LEU B N 1
ATOM 1331 C CA . LEU B 1 29 ? 5.516 -21.734 5.188 1 90.06 29 LEU B CA 1
ATOM 1332 C C . LEU B 1 29 ? 6.184 -22.453 4.016 1 90.06 29 LEU B C 1
ATOM 1334 O O . LEU B 1 29 ? 5.789 -23.562 3.654 1 90.06 29 LEU B O 1
ATOM 1338 N N . ALA B 1 30 ? 7.129 -21.812 3.398 1 88.5 30 ALA B N 1
ATOM 1339 C CA . ALA B 1 30 ? 7.852 -22.422 2.287 1 88.5 30 ALA B CA 1
ATOM 1340 C C . ALA B 1 30 ? 8.555 -23.703 2.732 1 88.5 30 ALA B C 1
ATOM 1342 O O . ALA B 1 30 ? 8.609 -24.688 1.988 1 88.5 30 ALA B O 1
ATOM 1343 N N . PHE B 1 31 ? 9.102 -23.594 3.898 1 85.88 31 PHE B N 1
ATOM 1344 C CA . PHE B 1 31 ? 9.75 -24.766 4.473 1 85.88 31 PHE B CA 1
ATOM 1345 C C . PHE B 1 31 ? 8.734 -25.891 4.695 1 85.88 31 PHE B C 1
ATOM 1347 O O . PHE B 1 31 ? 8.969 -27.031 4.301 1 85.88 31 PHE B O 1
ATOM 1354 N N . LEU B 1 32 ? 7.59 -25.594 5.355 1 88.5 32 LEU B N 1
ATOM 1355 C CA . LEU B 1 32 ? 6.562 -26.578 5.676 1 88.5 32 LEU B CA 1
ATOM 1356 C C . LEU B 1 32 ? 5.969 -27.188 4.41 1 88.5 32 LEU B C 1
ATOM 1358 O O . LEU B 1 32 ? 5.582 -28.359 4.398 1 88.5 32 LEU B O 1
ATOM 1362 N N . ASN B 1 33 ? 5.91 -26.453 3.301 1 89.44 33 ASN B N 1
ATOM 1363 C CA . ASN B 1 33 ? 5.316 -26.906 2.049 1 89.44 33 ASN B CA 1
ATOM 1364 C C . ASN B 1 33 ? 6.367 -27.516 1.12 1 89.44 33 ASN B C 1
ATOM 1366 O O . ASN B 1 33 ? 6.059 -27.891 -0.013 1 89.44 33 ASN B O 1
ATOM 1370 N N . HIS B 1 34 ? 7.645 -27.547 1.561 1 87 34 HIS B N 1
ATOM 1371 C CA . HIS B 1 34 ? 8.758 -28.141 0.833 1 87 34 HIS B CA 1
ATOM 1372 C C . HIS B 1 34 ? 9 -27.422 -0.488 1 87 34 HIS B C 1
ATOM 1374 O O . HIS B 1 34 ? 9.242 -28.078 -1.514 1 87 34 HIS B O 1
ATOM 1380 N N . HIS B 1 35 ? 8.82 -26.203 -0.485 1 83.19 35 HIS B N 1
ATOM 1381 C CA . HIS B 1 35 ? 9.062 -25.391 -1.672 1 83.19 35 HIS B CA 1
ATOM 1382 C C . HIS B 1 35 ? 10.484 -24.844 -1.685 1 83.19 35 HIS B C 1
ATOM 1384 O O . HIS B 1 35 ? 10.883 -24.156 -2.623 1 83.19 35 HIS B O 1
ATOM 1390 N N . LEU B 1 36 ? 11.258 -25.062 -0.588 1 80.19 36 LEU B N 1
ATOM 1391 C CA . LEU B 1 36 ? 12.625 -24.547 -0.507 1 80.19 36 LEU B CA 1
ATOM 1392 C C . LEU B 1 36 ? 13.633 -25.578 -0.98 1 80.19 36 LEU B C 1
ATOM 1394 O O . LEU B 1 36 ? 13.508 -26.766 -0.646 1 80.19 36 LEU B O 1
ATOM 1398 N N . THR B 1 37 ? 14.438 -25.219 -1.936 1 69.62 37 THR B N 1
ATOM 1399 C CA . THR B 1 37 ? 15.445 -26.156 -2.402 1 69.62 37 THR B CA 1
ATOM 1400 C C . THR B 1 37 ? 16.75 -25.984 -1.629 1 69.62 37 THR B C 1
ATOM 1402 O O . THR B 1 37 ? 17.594 -26.891 -1.598 1 69.62 37 THR B O 1
ATOM 1405 N N . VAL B 1 38 ? 16.969 -24.781 -1.287 1 67.31 38 VAL B N 1
ATOM 1406 C CA . VAL B 1 38 ? 18.219 -24.531 -0.579 1 67.31 38 VAL B CA 1
ATOM 1407 C C . VAL B 1 38 ? 17.922 -24.062 0.845 1 67.31 38 VAL B C 1
ATOM 1409 O O . VAL B 1 38 ? 16.828 -23.562 1.125 1 67.31 38 VAL B O 1
ATOM 1412 N N . VAL B 1 39 ? 18.906 -24.297 1.663 1 56.72 39 VAL B N 1
ATOM 1413 C CA . VAL B 1 39 ? 18.797 -23.984 3.084 1 56.72 39 VAL B CA 1
ATOM 1414 C C . VAL B 1 39 ? 18.656 -22.469 3.27 1 56.72 39 VAL B C 1
ATOM 1416 O O . VAL B 1 39 ? 17.891 -22 4.125 1 56.72 39 VAL B O 1
ATOM 1419 N N . LEU B 1 40 ? 19.328 -21.734 2.469 1 59.97 40 LEU B N 1
ATOM 1420 C CA . LEU B 1 40 ? 19.234 -20.281 2.555 1 59.97 40 LEU B CA 1
ATOM 1421 C C . LEU B 1 40 ? 18.672 -19.703 1.26 1 59.97 40 LEU B C 1
ATOM 1423 O O . LEU B 1 40 ? 19.438 -19.188 0.433 1 59.97 40 LEU B O 1
ATOM 1427 N N . PRO B 1 41 ? 17.484 -19.781 1.186 1 69.88 41 PRO B N 1
ATOM 1428 C CA . PRO B 1 41 ? 16.938 -19.281 -0.076 1 69.88 41 PRO B CA 1
ATOM 1429 C C . PRO B 1 41 ? 16.891 -17.75 -0.138 1 69.88 41 PRO B C 1
ATOM 1431 O O . PRO B 1 41 ? 16.906 -17.078 0.902 1 69.88 41 PRO B O 1
ATOM 1434 N N . THR B 1 42 ? 16.969 -17.328 -1.326 1 79.62 42 THR B N 1
ATOM 1435 C CA . THR B 1 42 ? 16.781 -15.898 -1.561 1 79.62 42 THR B CA 1
ATOM 1436 C C . THR B 1 42 ? 15.391 -15.453 -1.109 1 79.62 42 THR B C 1
ATOM 1438 O O . THR B 1 42 ? 14.469 -16.266 -1.023 1 79.62 42 THR B O 1
ATOM 1441 N N . ILE B 1 43 ? 15.266 -14.266 -0.642 1 80.62 43 ILE B N 1
ATOM 1442 C CA . ILE B 1 43 ? 14 -13.68 -0.211 1 80.62 43 ILE B CA 1
ATOM 1443 C C . ILE B 1 43 ? 12.938 -13.906 -1.286 1 80.62 43 ILE B C 1
ATOM 1445 O O . ILE B 1 43 ? 11.812 -14.305 -0.983 1 80.62 43 ILE B O 1
ATOM 1449 N N . SER B 1 44 ? 13.359 -13.758 -2.498 1 83.56 44 SER B N 1
ATOM 1450 C CA . SER B 1 44 ? 12.414 -13.883 -3.605 1 83.56 44 SER B CA 1
ATOM 1451 C C . SER B 1 44 ? 11.914 -15.32 -3.744 1 83.56 44 SER B C 1
ATOM 1453 O O . SER B 1 44 ? 10.773 -15.547 -4.141 1 83.56 44 SER B O 1
ATOM 1455 N N . ALA B 1 45 ? 12.742 -16.297 -3.455 1 85.19 45 ALA B N 1
ATOM 1456 C CA . ALA B 1 45 ? 12.367 -17.703 -3.564 1 85.19 45 ALA B CA 1
ATOM 1457 C C . ALA B 1 45 ? 11.312 -18.078 -2.527 1 85.19 45 ALA B C 1
ATOM 1459 O O . ALA B 1 45 ? 10.461 -18.922 -2.781 1 85.19 45 ALA B O 1
ATOM 1460 N N . THR B 1 46 ? 11.297 -17.406 -1.368 1 84.31 46 THR B N 1
ATOM 1461 C CA . THR B 1 46 ? 10.359 -17.719 -0.293 1 84.31 46 THR B CA 1
ATOM 1462 C C . THR B 1 46 ? 8.953 -17.266 -0.646 1 84.31 46 THR B C 1
ATOM 1464 O O . THR B 1 46 ? 7.973 -17.75 -0.075 1 84.31 46 THR B O 1
ATOM 1467 N N . GLY B 1 47 ? 8.812 -16.344 -1.549 1 87.44 47 GLY B N 1
ATOM 1468 C CA . GLY B 1 47 ? 7.512 -15.82 -1.935 1 87.44 47 GLY B CA 1
ATOM 1469 C C . GLY B 1 47 ? 7.168 -16.094 -3.387 1 87.44 47 GLY B C 1
ATOM 1470 O O . GLY B 1 47 ? 6.375 -15.359 -3.988 1 87.44 47 GLY B O 1
ATOM 1471 N N . SER B 1 48 ? 7.703 -17.125 -3.914 1 85 48 SER B N 1
ATOM 1472 C CA . SER B 1 48 ? 7.562 -17.359 -5.348 1 85 48 SER B CA 1
ATOM 1473 C C . SER B 1 48 ? 6.309 -18.188 -5.648 1 85 48 SER B C 1
ATOM 1475 O O . SER B 1 48 ? 5.703 -18.031 -6.711 1 85 48 SER B O 1
ATOM 1477 N N . MET B 1 49 ? 5.902 -19.047 -4.742 1 88 49 MET B N 1
ATOM 1478 C CA . MET B 1 49 ? 4.777 -19.938 -4.992 1 88 49 MET B CA 1
ATOM 1479 C C . MET B 1 49 ? 3.678 -19.734 -3.959 1 88 49 MET B C 1
ATOM 1481 O O . MET B 1 49 ? 3.959 -19.516 -2.781 1 88 49 MET B O 1
ATOM 1485 N N . PRO B 1 50 ? 2.484 -19.891 -4.488 1 90.94 50 PRO B N 1
ATOM 1486 C CA . PRO B 1 50 ? 1.399 -19.875 -3.504 1 90.94 50 PRO B CA 1
ATOM 1487 C C . PRO B 1 50 ? 1.401 -21.109 -2.611 1 90.94 50 PRO B C 1
ATOM 1489 O O . PRO B 1 50 ? 1.882 -22.172 -3.021 1 90.94 50 PRO B O 1
ATOM 1492 N N . PRO B 1 51 ? 0.97 -20.969 -1.287 1 93.25 51 PRO B N 1
ATOM 1493 C CA . PRO B 1 51 ? 0.312 -19.797 -0.69 1 93.25 51 PRO B CA 1
ATOM 1494 C C . PRO B 1 51 ? 1.303 -18.797 -0.098 1 93.25 51 PRO B C 1
ATOM 1496 O O . PRO B 1 51 ? 0.904 -17.719 0.356 1 93.25 51 PRO B O 1
ATOM 1499 N N . GLU B 1 52 ? 2.635 -19.141 -0.063 1 93 52 GLU B N 1
ATOM 1500 C CA . GLU B 1 52 ? 3.648 -18.266 0.523 1 93 52 GLU B CA 1
ATOM 1501 C C . GLU B 1 52 ? 3.656 -16.906 -0.155 1 93 52 GLU B C 1
ATOM 1503 O O . GLU B 1 52 ? 3.838 -15.883 0.506 1 93 52 GLU B O 1
ATOM 1508 N N . SER B 1 53 ? 3.422 -16.953 -1.423 1 93.44 53 SER B N 1
ATOM 1509 C CA . SER B 1 53 ? 3.484 -15.703 -2.18 1 93.44 53 SER B CA 1
ATOM 1510 C C . SER B 1 53 ? 2.363 -14.75 -1.771 1 93.44 53 SER B C 1
ATOM 1512 O O . SER B 1 53 ? 2.52 -13.531 -1.843 1 93.44 53 SER B O 1
ATOM 1514 N N . CYS B 1 54 ? 1.232 -15.258 -1.366 1 95.06 54 CYS B N 1
ATOM 1515 C CA . CYS B 1 54 ? 0.132 -14.43 -0.888 1 95.06 54 CYS B CA 1
ATOM 1516 C C . CYS B 1 54 ? 0.541 -13.641 0.354 1 95.06 54 CYS B C 1
ATOM 1518 O O . CYS B 1 54 ? 0.32 -12.438 0.429 1 95.06 54 CYS B O 1
ATOM 1520 N N . TYR B 1 55 ? 1.096 -14.359 1.252 1 95.25 55 TYR B N 1
ATOM 1521 C CA . TYR B 1 55 ? 1.559 -13.734 2.482 1 95.25 55 TYR B CA 1
ATOM 1522 C C . TYR B 1 55 ? 2.719 -12.781 2.207 1 95.25 55 TYR B C 1
ATOM 1524 O O . TYR B 1 55 ? 2.793 -11.695 2.785 1 95.25 55 TYR B O 1
ATOM 1532 N N . PHE B 1 56 ? 3.619 -13.273 1.391 1 94.94 56 PHE B N 1
ATOM 1533 C CA . PHE B 1 56 ? 4.734 -12.438 0.97 1 94.94 56 PHE B CA 1
ATOM 1534 C C . PHE B 1 56 ? 4.234 -11.102 0.429 1 94.94 56 PHE B C 1
ATOM 1536 O O . PHE B 1 56 ? 4.719 -10.047 0.834 1 94.94 56 PHE B O 1
ATOM 1543 N N . THR B 1 57 ? 3.281 -11.102 -0.428 1 96 57 THR B N 1
ATOM 1544 C CA . THR B 1 57 ? 2.715 -9.906 -1.044 1 96 57 THR B CA 1
ATOM 1545 C C . THR B 1 57 ? 2.084 -9 0.011 1 96 57 THR B C 1
ATOM 1547 O O . THR B 1 57 ? 2.348 -7.797 0.04 1 96 57 THR B O 1
ATOM 1550 N N . PHE B 1 58 ? 1.312 -9.609 0.856 1 97.06 58 PHE B N 1
ATOM 1551 C CA . PHE B 1 58 ? 0.602 -8.82 1.854 1 97.06 58 PHE B CA 1
ATOM 1552 C C . PHE B 1 58 ? 1.582 -8.062 2.742 1 97.06 58 PHE B C 1
ATOM 1554 O O . PHE B 1 58 ? 1.458 -6.848 2.922 1 97.06 58 PHE B O 1
ATOM 1561 N N . PHE B 1 59 ? 2.49 -8.695 3.248 1 97 59 PHE B N 1
ATOM 1562 C CA . PHE B 1 59 ? 3.408 -8.109 4.215 1 97 59 PHE B CA 1
ATOM 1563 C C . PHE B 1 59 ? 4.379 -7.156 3.529 1 97 59 PHE B C 1
ATOM 1565 O O . PHE B 1 59 ? 4.602 -6.039 4.004 1 97 59 PHE B O 1
ATOM 1572 N N . LEU B 1 60 ? 4.953 -7.582 2.443 1 96.56 60 LEU B N 1
ATOM 1573 C CA . LEU B 1 60 ? 5.953 -6.75 1.779 1 96.56 60 LEU B CA 1
ATOM 1574 C C . LEU B 1 60 ? 5.309 -5.508 1.171 1 96.56 60 LEU B C 1
ATOM 1576 O O . LEU B 1 60 ? 5.887 -4.422 1.21 1 96.56 60 LEU B O 1
ATOM 1580 N N . ALA B 1 61 ? 4.148 -5.633 0.548 1 97.25 61 ALA B N 1
ATOM 1581 C CA . ALA B 1 61 ? 3.449 -4.465 0.022 1 97.25 61 ALA B CA 1
ATOM 1582 C C . ALA B 1 61 ? 3.102 -3.484 1.139 1 97.25 61 ALA B C 1
ATOM 1584 O O . ALA B 1 61 ? 3.262 -2.271 0.982 1 97.25 61 ALA B O 1
ATOM 1585 N N . SER B 1 62 ? 2.631 -4.008 2.256 1 96.56 62 SER B N 1
ATOM 1586 C CA . SER B 1 62 ? 2.318 -3.162 3.402 1 96.56 62 SER B CA 1
ATOM 1587 C C . SER B 1 62 ? 3.564 -2.449 3.918 1 96.56 62 SER B C 1
ATOM 1589 O O . SER B 1 62 ? 3.516 -1.258 4.234 1 96.56 62 SER B O 1
ATOM 1591 N N . ALA B 1 63 ? 4.633 -3.18 4.004 1 96.44 63 ALA B N 1
ATOM 1592 C CA . ALA B 1 63 ? 5.891 -2.572 4.434 1 96.44 63 ALA B CA 1
ATOM 1593 C C . ALA B 1 63 ? 6.312 -1.463 3.475 1 96.44 63 ALA B C 1
ATOM 1595 O O . ALA B 1 63 ? 6.805 -0.417 3.904 1 96.44 63 ALA B O 1
ATOM 1596 N N . GLY B 1 64 ? 6.145 -1.718 2.176 1 97.12 64 GLY B N 1
ATOM 1597 C CA . GLY B 1 64 ? 6.477 -0.701 1.19 1 97.12 64 GLY B CA 1
ATOM 1598 C C . GLY B 1 64 ? 5.652 0.563 1.336 1 97.12 64 GLY B C 1
ATOM 1599 O O . GLY B 1 64 ? 6.188 1.672 1.271 1 97.12 64 GLY B O 1
ATOM 1600 N N . PHE B 1 65 ? 4.43 0.427 1.544 1 95.94 65 PHE B N 1
ATOM 1601 C CA . PHE B 1 65 ? 3.553 1.58 1.715 1 95.94 65 PHE B CA 1
ATOM 1602 C C . PHE B 1 65 ? 3.893 2.332 2.996 1 95.94 65 PHE B C 1
ATOM 1604 O O . PHE B 1 65 ? 3.895 3.566 3.016 1 95.94 65 PHE B O 1
ATOM 1611 N N . LEU B 1 66 ? 4.121 1.62 4.082 1 94.69 66 LEU B N 1
ATOM 1612 C CA . LEU B 1 66 ? 4.504 2.256 5.336 1 94.69 66 LEU B CA 1
ATOM 1613 C C . LEU B 1 66 ? 5.824 3.006 5.188 1 94.69 66 LEU B C 1
ATOM 1615 O O . LEU B 1 66 ? 5.996 4.09 5.75 1 94.69 66 LEU B O 1
ATOM 1619 N N . LEU B 1 67 ? 6.688 2.363 4.445 1 95.94 67 LEU B N 1
ATOM 1620 C CA . LEU B 1 67 ? 7.957 3.033 4.18 1 95.94 67 LEU B CA 1
ATOM 1621 C C . LEU B 1 67 ? 7.734 4.359 3.459 1 95.94 67 LEU B C 1
ATOM 1623 O O . LEU B 1 67 ? 8.352 5.367 3.801 1 95.94 67 LEU B O 1
ATOM 1627 N N . THR B 1 68 ? 6.883 4.363 2.504 1 95.62 68 THR B N 1
ATOM 1628 C CA . THR B 1 68 ? 6.555 5.578 1.765 1 95.62 68 THR B CA 1
ATOM 1629 C C . THR B 1 68 ? 5.98 6.641 2.697 1 95.62 68 THR B C 1
ATOM 1631 O O . THR B 1 68 ? 6.379 7.805 2.641 1 95.62 68 THR B O 1
ATOM 1634 N N . LEU B 1 69 ? 5.133 6.207 3.568 1 93 69 LEU B N 1
ATOM 1635 C CA . LEU B 1 69 ? 4.543 7.133 4.531 1 93 69 LEU B CA 1
ATOM 1636 C C . LEU B 1 69 ? 5.609 7.703 5.461 1 93 69 LEU B C 1
ATOM 1638 O O . LEU B 1 69 ? 5.609 8.898 5.746 1 93 69 LEU B O 1
ATOM 1642 N N . VAL B 1 70 ? 6.445 6.848 5.902 1 93.25 70 VAL B N 1
ATOM 1643 C CA . VAL B 1 70 ? 7.527 7.262 6.785 1 93.25 70 VAL B CA 1
ATOM 1644 C C . VAL B 1 70 ? 8.375 8.328 6.098 1 93.25 70 VAL B C 1
ATOM 1646 O O . VAL B 1 70 ? 8.773 9.312 6.719 1 93.25 70 VAL B O 1
ATOM 1649 N N . CYS B 1 71 ? 8.602 8.125 4.824 1 94.81 71 CYS B N 1
ATOM 1650 C CA . CYS B 1 71 ? 9.422 9.07 4.074 1 94.81 71 CYS B CA 1
ATOM 1651 C C . CYS B 1 71 ? 8.734 10.422 3.951 1 94.81 71 CYS B C 1
ATOM 1653 O O . CYS B 1 71 ? 9.375 11.469 4.074 1 94.81 71 CYS B O 1
ATOM 1655 N N . PHE B 1 72 ? 7.457 10.414 3.766 1 91.94 72 PHE B N 1
ATOM 1656 C CA . PHE B 1 72 ? 6.707 11.664 3.688 1 91.94 72 PHE B CA 1
ATOM 1657 C C . PHE B 1 72 ? 6.719 12.391 5.027 1 91.94 72 PHE B C 1
ATOM 1659 O O . PHE B 1 72 ? 6.906 13.609 5.078 1 91.94 72 PHE B O 1
ATOM 1666 N N . ILE B 1 73 ? 6.504 11.664 6.051 1 91 73 ILE B N 1
ATOM 1667 C CA . ILE B 1 73 ? 6.469 12.25 7.387 1 91 73 ILE B CA 1
ATOM 1668 C C . ILE B 1 73 ? 7.836 12.828 7.734 1 91 73 ILE B C 1
ATOM 1670 O O . ILE B 1 73 ? 7.934 13.938 8.258 1 91 73 ILE B O 1
ATOM 1674 N N . TYR B 1 74 ? 8.852 12.047 7.492 1 92.19 74 TYR B N 1
ATOM 1675 C CA . TYR B 1 74 ? 10.211 12.516 7.754 1 92.19 74 TYR B CA 1
ATOM 1676 C C . TYR B 1 74 ? 10.5 13.797 6.977 1 92.19 74 TYR B C 1
ATOM 1678 O O . TYR B 1 74 ? 11.055 14.75 7.523 1 92.19 74 TYR B O 1
ATOM 1686 N N . HIS B 1 75 ? 10.18 13.781 5.711 1 92.88 75 HIS B N 1
ATOM 1687 C CA . HIS B 1 75 ? 10.391 14.961 4.879 1 92.88 75 HIS B CA 1
ATOM 1688 C C . HIS B 1 75 ? 9.68 16.188 5.461 1 92.88 75 HIS B C 1
ATOM 1690 O O . HIS B 1 75 ? 10.266 17.266 5.539 1 92.88 75 HIS B O 1
ATOM 1696 N N . SER B 1 76 ? 8.422 16.016 5.871 1 90.12 76 SER B N 1
ATOM 1697 C CA . SER B 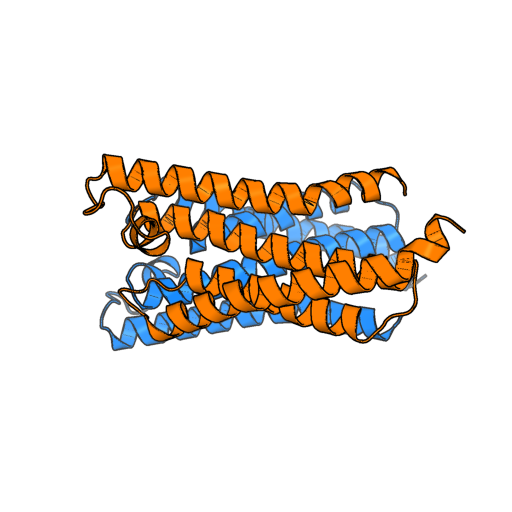1 76 ? 7.633 17.094 6.441 1 90.12 76 SER B CA 1
ATOM 1698 C C . SER B 1 76 ? 8.242 17.594 7.746 1 90.12 76 SER B C 1
ATOM 1700 O O . SER B 1 76 ? 8.234 18.797 8.023 1 90.12 76 SER B O 1
ATOM 1702 N N . TYR B 1 77 ? 8.672 16.672 8.492 1 88.62 77 TYR B N 1
ATOM 1703 C CA . TYR B 1 77 ? 9.328 17.016 9.758 1 88.62 77 TYR B CA 1
ATOM 1704 C C . TYR B 1 77 ? 10.547 17.891 9.516 1 88.62 77 TYR B C 1
ATOM 1706 O O . TYR B 1 77 ? 10.734 18.906 10.188 1 88.62 77 TYR B O 1
ATOM 1714 N N . VAL B 1 78 ? 11.383 17.531 8.633 1 91.56 78 VAL B N 1
ATOM 1715 C CA . VAL B 1 78 ? 12.602 18.281 8.328 1 91.56 78 VAL B CA 1
ATOM 1716 C C . VAL B 1 78 ? 12.25 19.672 7.84 1 91.56 78 VAL B C 1
ATOM 1718 O O . VAL B 1 78 ? 12.883 20.656 8.25 1 91.56 78 VAL B O 1
ATOM 1721 N N . VAL B 1 79 ? 11.234 19.781 6.992 1 91.5 79 VAL B N 1
ATOM 1722 C CA . VAL B 1 79 ? 10.805 21.078 6.477 1 91.5 79 VAL B CA 1
ATOM 1723 C C . VAL B 1 79 ? 10.32 21.953 7.629 1 91.5 79 VAL B C 1
ATOM 1725 O O . VAL B 1 79 ? 10.531 23.172 7.621 1 91.5 79 VAL B O 1
ATOM 1728 N N . ALA B 1 80 ? 9.688 21.406 8.57 1 88.06 80 ALA B N 1
ATOM 1729 C CA . ALA B 1 80 ? 9.125 22.141 9.703 1 88.06 80 ALA B CA 1
ATOM 1730 C C . ALA B 1 80 ? 10.227 22.656 10.617 1 88.06 80 ALA B C 1
ATOM 1732 O O . ALA B 1 80 ? 10.102 23.734 11.195 1 88.06 80 ALA B O 1
ATOM 1733 N N . VAL B 1 81 ? 11.242 21.938 10.805 1 87.12 81 VAL B N 1
ATOM 1734 C CA . VAL B 1 81 ? 12.227 22.312 11.82 1 87.12 81 VAL B CA 1
ATOM 1735 C C . VAL B 1 81 ? 13.445 22.938 11.156 1 87.12 81 VAL B C 1
ATOM 1737 O O . VAL B 1 81 ? 14.281 23.547 11.828 1 87.12 81 VAL B O 1
ATOM 1740 N N . HIS B 1 82 ? 13.523 22.672 9.875 1 84.5 82 HIS B N 1
ATOM 1741 C CA . HIS B 1 82 ? 14.648 23.188 9.109 1 84.5 82 HIS B CA 1
ATOM 1742 C C . HIS B 1 82 ? 14.195 23.672 7.734 1 84.5 82 HIS B C 1
ATOM 1744 O O . HIS B 1 82 ? 13.008 23.625 7.414 1 84.5 82 HIS B O 1
ATOM 1750 N N . GLN B 1 83 ? 15.039 24.297 6.891 1 80.5 83 GLN B N 1
ATOM 1751 C CA . GLN B 1 83 ? 14.719 24.656 5.512 1 80.5 83 GLN B CA 1
ATOM 1752 C C . GLN B 1 83 ? 14.812 23.438 4.59 1 80.5 83 GLN B C 1
ATOM 1754 O O .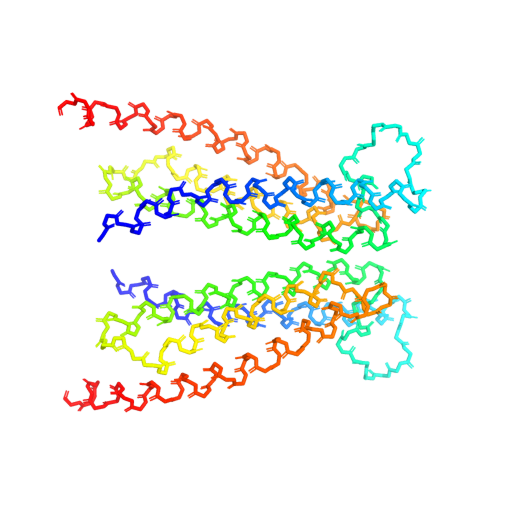 GLN B 1 83 ? 15.641 22.562 4.805 1 80.5 83 GLN B O 1
ATOM 1759 N N . ASP B 1 84 ? 13.828 23.406 3.75 1 84.38 84 ASP B N 1
ATOM 1760 C CA . ASP B 1 84 ? 13.875 22.328 2.752 1 84.38 84 ASP B CA 1
ATOM 1761 C C . ASP B 1 84 ? 15.156 22.406 1.928 1 84.38 84 ASP B C 1
ATOM 1763 O O . ASP B 1 84 ? 15.602 23.484 1.549 1 84.38 84 ASP B O 1
ATOM 1767 N N . GLY B 1 85 ? 15.977 21.359 1.825 1 91 85 GLY B N 1
ATOM 1768 C CA . GLY B 1 85 ? 17.203 21.281 1.061 1 91 85 GLY B CA 1
ATOM 1769 C C . GLY B 1 85 ? 17.219 20.141 0.059 1 91 85 GLY B C 1
ATOM 1770 O O . GLY B 1 85 ? 16.266 19.344 0.01 1 91 85 GLY B O 1
ATOM 1771 N N . MET B 1 86 ? 18.25 20.172 -0.706 1 94.81 86 MET B N 1
ATOM 1772 C CA . MET B 1 86 ? 18.391 19.172 -1.77 1 94.81 86 MET B CA 1
ATOM 1773 C C . MET B 1 86 ? 18.469 17.766 -1.193 1 94.81 86 MET B C 1
ATOM 1775 O O . MET B 1 86 ? 17.844 16.844 -1.726 1 94.81 86 MET B O 1
ATOM 1779 N N . ALA B 1 87 ? 19.172 17.625 -0.143 1 95.19 87 ALA B N 1
ATOM 1780 C CA . ALA B 1 87 ? 19.312 16.312 0.473 1 95.19 87 ALA B CA 1
ATOM 1781 C C . ALA B 1 87 ? 17.969 15.781 0.954 1 95.19 87 ALA B C 1
ATOM 1783 O O . ALA B 1 87 ? 17.656 14.602 0.799 1 95.19 87 ALA B O 1
ATOM 1784 N N . ASN B 1 88 ? 17.219 16.672 1.52 1 95.94 88 ASN B N 1
ATOM 1785 C CA . ASN B 1 88 ? 15.891 16.297 1.994 1 95.94 88 ASN B CA 1
ATOM 1786 C C . ASN B 1 88 ? 14.969 15.914 0.837 1 95.94 88 ASN B C 1
ATOM 1788 O O . ASN B 1 88 ? 14.211 14.945 0.935 1 95.94 88 ASN B O 1
ATOM 1792 N N . PHE B 1 89 ? 15.094 16.641 -0.214 1 96.31 89 PHE B N 1
ATOM 1793 C CA . PHE B 1 89 ? 14.258 16.391 -1.386 1 96.31 89 PHE B CA 1
ATOM 1794 C C . PHE B 1 89 ? 14.664 15.078 -2.053 1 96.31 89 PHE B C 1
ATOM 1796 O O . PHE B 1 89 ? 13.805 14.258 -2.383 1 96.31 89 PHE B O 1
ATOM 1803 N N . ILE B 1 90 ? 15.883 14.859 -2.275 1 97.69 90 ILE B N 1
ATOM 1804 C CA . ILE B 1 90 ? 16.375 13.625 -2.861 1 97.69 90 ILE B CA 1
ATOM 1805 C C . ILE B 1 90 ? 16.031 12.445 -1.951 1 97.69 90 ILE B C 1
ATOM 1807 O O . ILE B 1 90 ? 15.711 11.359 -2.43 1 97.69 90 ILE B O 1
ATOM 1811 N N . GLY B 1 91 ? 16.125 12.633 -0.679 1 97.56 91 GLY B N 1
ATOM 1812 C CA . GLY B 1 91 ? 15.711 11.609 0.273 1 97.56 91 GLY B CA 1
ATOM 1813 C C . GLY B 1 91 ? 14.258 11.203 0.118 1 97.56 91 GLY B C 1
ATOM 1814 O O . GLY B 1 91 ? 13.945 10.008 0.112 1 97.56 91 GLY B O 1
ATOM 1815 N N . LEU B 1 92 ? 13.445 12.172 -0.047 1 96.94 92 LEU B N 1
ATOM 1816 C CA . LEU B 1 92 ? 12.031 11.883 -0.253 1 96.94 92 LEU B CA 1
ATOM 1817 C C . LEU B 1 92 ? 11.828 11.055 -1.521 1 96.94 92 LEU B C 1
ATOM 1819 O O . LEU B 1 92 ? 11.141 10.031 -1.496 1 96.94 92 LEU B O 1
ATOM 1823 N N . LEU B 1 93 ? 12.445 11.461 -2.615 1 97.75 93 LEU B N 1
ATOM 1824 C CA . LEU B 1 93 ? 12.289 10.781 -3.9 1 97.75 93 LEU B CA 1
ATOM 1825 C C . LEU B 1 93 ? 12.812 9.352 -3.83 1 97.75 93 LEU B C 1
ATOM 1827 O O . LEU B 1 93 ? 12.148 8.422 -4.297 1 97.75 93 LEU B O 1
ATOM 1831 N N . SER B 1 94 ? 13.898 9.203 -3.227 1 97.88 94 SER B N 1
ATOM 1832 C CA . SER B 1 94 ? 14.508 7.879 -3.146 1 97.88 94 SER B CA 1
ATOM 1833 C C . SER B 1 94 ? 13.734 6.977 -2.188 1 97.88 94 SER B C 1
ATOM 1835 O O . SER B 1 94 ? 13.562 5.781 -2.451 1 97.88 94 SER B O 1
ATOM 1837 N N . GLY B 1 95 ? 13.305 7.543 -1.086 1 97.81 95 GLY B N 1
ATOM 1838 C CA . GLY B 1 95 ? 12.5 6.77 -0.156 1 97.81 95 GLY B CA 1
ATOM 1839 C C . GLY B 1 95 ? 11.18 6.312 -0.75 1 97.81 95 GLY B C 1
ATOM 1840 O O . GLY B 1 95 ? 10.805 5.145 -0.619 1 97.81 95 GLY B O 1
ATOM 1841 N N . VAL B 1 96 ? 10.492 7.23 -1.411 1 97 96 VAL B N 1
ATOM 1842 C CA . VAL B 1 96 ? 9.242 6.895 -2.09 1 97 96 VAL B CA 1
ATOM 1843 C C . VAL B 1 96 ? 9.516 5.867 -3.188 1 97 96 VAL B C 1
ATOM 1845 O O . VAL B 1 96 ? 8.766 4.898 -3.34 1 97 96 VAL B O 1
ATOM 1848 N N . GLY B 1 97 ? 10.578 6.094 -3.957 1 97.88 97 GLY B N 1
ATOM 1849 C CA . GLY B 1 97 ? 10.992 5.117 -4.953 1 97.88 97 GLY B CA 1
ATOM 1850 C C . GLY B 1 97 ? 11.234 3.736 -4.371 1 97.88 97 GLY B C 1
ATOM 1851 O O . GLY B 1 97 ? 10.852 2.729 -4.969 1 97.88 97 GLY B O 1
ATOM 1852 N N . SER B 1 98 ? 11.859 3.703 -3.207 1 98 98 SER B N 1
ATOM 1853 C CA . SER B 1 98 ? 12.109 2.436 -2.527 1 98 98 SER B CA 1
ATOM 1854 C C . SER B 1 98 ? 10.805 1.755 -2.125 1 98 98 SER B C 1
ATOM 1856 O O . SER B 1 98 ? 10.672 0.535 -2.246 1 98 98 SER B O 1
ATOM 1858 N N . GLY B 1 99 ? 9.891 2.516 -1.619 1 97.69 99 GLY B N 1
ATOM 1859 C CA . GLY B 1 99 ? 8.586 1.969 -1.283 1 97.69 99 GLY B CA 1
ATOM 1860 C C . GLY B 1 99 ? 7.867 1.371 -2.477 1 97.69 99 GLY B C 1
ATOM 1861 O O . GLY B 1 99 ? 7.359 0.25 -2.406 1 97.69 99 GLY B O 1
ATOM 1862 N N . ILE B 1 100 ? 7.863 2.076 -3.59 1 97.44 100 ILE B N 1
ATOM 1863 C CA . ILE B 1 100 ? 7.273 1.591 -4.832 1 97.44 100 ILE B CA 1
ATOM 1864 C C . ILE B 1 100 ? 7.988 0.319 -5.281 1 97.44 100 ILE B C 1
ATOM 1866 O O . ILE B 1 100 ? 7.348 -0.638 -5.723 1 97.44 100 ILE B O 1
ATOM 1870 N N . GLY B 1 101 ? 9.289 0.358 -5.188 1 98.25 101 GLY B N 1
ATOM 1871 C CA . GLY B 1 101 ? 10.07 -0.825 -5.523 1 98.25 101 GLY B CA 1
ATOM 1872 C C . GLY B 1 101 ? 9.656 -2.051 -4.727 1 98.25 101 GLY B C 1
ATOM 1873 O O . GLY B 1 101 ? 9.539 -3.145 -5.281 1 98.25 101 GLY B O 1
ATOM 1874 N N . LEU B 1 102 ? 9.453 -1.881 -3.436 1 97.44 102 LEU B N 1
ATOM 1875 C CA . LEU B 1 102 ? 9.039 -2.99 -2.586 1 97.44 102 LEU B CA 1
ATOM 1876 C C . LEU B 1 102 ? 7.684 -3.533 -3.023 1 97.44 102 LEU B C 1
ATOM 1878 O O . LEU B 1 102 ? 7.469 -4.746 -3.025 1 97.44 102 LEU B O 1
ATOM 1882 N N . VAL B 1 103 ? 6.773 -2.643 -3.4 1 97.81 103 VAL B N 1
ATOM 1883 C CA . VAL B 1 103 ? 5.449 -3.062 -3.846 1 97.81 103 VAL B CA 1
ATOM 1884 C C . VAL B 1 103 ? 5.562 -3.801 -5.176 1 97.81 103 VAL B C 1
ATOM 1886 O O . VAL B 1 103 ? 4.836 -4.766 -5.422 1 97.81 103 VAL B O 1
ATOM 1889 N N . LEU B 1 104 ? 6.461 -3.383 -6 1 97.69 104 LEU B N 1
ATOM 1890 C CA . LEU B 1 104 ? 6.715 -4.094 -7.25 1 97.69 104 LEU B CA 1
ATOM 1891 C C . LEU B 1 104 ? 7.207 -5.512 -6.977 1 97.69 104 LEU B C 1
ATOM 1893 O O . LEU B 1 104 ? 6.68 -6.477 -7.535 1 97.69 104 LEU B O 1
ATOM 1897 N N . VAL B 1 105 ? 8.188 -5.617 -6.117 1 96.69 105 VAL B N 1
ATOM 1898 C CA . VAL B 1 105 ? 8.75 -6.926 -5.789 1 96.69 105 VAL B CA 1
ATOM 1899 C C . VAL B 1 105 ? 7.668 -7.812 -5.172 1 96.69 105 VAL B C 1
ATOM 1901 O O . VAL B 1 105 ? 7.594 -9.008 -5.461 1 96.69 105 VAL B O 1
ATOM 1904 N N . ALA B 1 106 ? 6.848 -7.242 -4.352 1 96.44 106 ALA B N 1
ATOM 1905 C CA . ALA B 1 106 ? 5.77 -7.977 -3.693 1 96.44 106 ALA B CA 1
ATOM 1906 C C . ALA B 1 106 ? 4.738 -8.469 -4.707 1 96.44 106 ALA B C 1
ATOM 1908 O O . ALA B 1 106 ? 4.148 -9.531 -4.535 1 96.44 106 ALA B O 1
ATOM 1909 N N . SER B 1 107 ? 4.488 -7.727 -5.742 1 96.88 107 SER B N 1
ATOM 1910 C CA . SER B 1 107 ? 3.389 -7.973 -6.672 1 96.88 107 SER B CA 1
ATOM 1911 C C . SER B 1 107 ? 3.834 -8.852 -7.836 1 96.88 107 SER B C 1
ATOM 1913 O O . SER B 1 107 ? 3.029 -9.594 -8.398 1 96.88 107 SER B O 1
ATOM 1915 N N . PHE B 1 108 ? 5.105 -8.664 -8.219 1 96.25 108 PHE B N 1
ATOM 1916 C CA . PHE B 1 108 ? 5.582 -9.352 -9.414 1 96.25 108 PHE B CA 1
ATOM 1917 C C . PHE B 1 108 ? 6.633 -10.398 -9.055 1 96.25 108 PHE B C 1
ATOM 1919 O O . PHE B 1 108 ? 7.777 -10.055 -8.758 1 96.25 108 PHE B O 1
ATOM 1926 N N . GLN B 1 109 ? 6.223 -11.688 -9.164 1 91.81 109 GLN B N 1
ATOM 1927 C CA . GLN B 1 109 ? 7.152 -12.781 -8.914 1 91.81 109 GLN B CA 1
ATOM 1928 C C . GLN B 1 109 ? 8.117 -12.961 -10.086 1 91.81 109 GLN B C 1
ATOM 1930 O O . GLN B 1 109 ? 7.723 -12.836 -11.242 1 91.81 109 GLN B O 1
ATOM 1935 N N . PHE B 1 110 ? 9.305 -13.312 -9.703 1 90.38 110 PHE B N 1
ATOM 1936 C CA . PHE B 1 110 ? 10.367 -13.461 -10.688 1 90.38 110 PHE B CA 1
ATOM 1937 C C . PHE B 1 110 ? 9.984 -14.484 -11.75 1 90.38 110 PHE B C 1
ATOM 1939 O O . PHE B 1 110 ? 10.32 -14.32 -12.93 1 90.38 110 PHE B O 1
ATOM 1946 N N . LYS B 1 111 ? 9.266 -15.492 -11.438 1 89.12 111 LYS B N 1
ATOM 1947 C CA . LYS B 1 111 ? 8.867 -16.578 -12.328 1 89.12 111 LYS B CA 1
ATOM 1948 C C . LYS B 1 111 ? 7.938 -16.078 -13.43 1 89.12 111 LYS B C 1
ATOM 1950 O O . LYS B 1 111 ? 7.988 -16.578 -14.562 1 89.12 111 LYS B O 1
ATOM 1955 N N . TYR B 1 112 ? 7.125 -15.094 -13.227 1 92.12 112 TYR B N 1
ATOM 1956 C CA . TYR B 1 112 ? 6.043 -14.75 -14.141 1 92.12 112 TYR B CA 1
ATOM 1957 C C . TYR B 1 112 ? 6.332 -13.438 -14.859 1 92.12 112 TYR B C 1
ATOM 1959 O O . TYR B 1 112 ? 6.062 -13.297 -16.047 1 92.12 112 TYR B O 1
ATOM 1967 N N . VAL B 1 113 ? 6.809 -12.492 -14.125 1 94.75 113 VAL B N 1
ATOM 1968 C CA . VAL B 1 113 ? 7.125 -11.195 -14.711 1 94.75 113 VAL B CA 1
ATOM 1969 C C . VAL B 1 113 ? 8.484 -10.711 -14.203 1 94.75 113 VAL B C 1
ATOM 1971 O O . VAL B 1 113 ? 8.562 -9.766 -13.422 1 94.75 113 VAL B O 1
ATOM 1974 N N . PRO B 1 114 ? 9.641 -11.266 -14.695 1 94.38 114 PRO B N 1
ATOM 1975 C CA . PRO B 1 114 ? 10.969 -11 -14.133 1 94.38 114 PRO B CA 1
ATOM 1976 C C . PRO B 1 114 ? 11.391 -9.539 -14.297 1 94.38 114 PRO B C 1
ATOM 1978 O O . PRO B 1 114 ? 12.062 -8.984 -13.422 1 94.38 114 PRO B O 1
ATOM 1981 N N . ILE B 1 115 ? 11.031 -8.922 -15.359 1 96.75 115 ILE B N 1
ATOM 1982 C CA . ILE B 1 115 ? 11.484 -7.559 -15.625 1 96.75 115 ILE B CA 1
ATOM 1983 C C . ILE B 1 115 ? 10.992 -6.621 -14.523 1 96.75 115 ILE B C 1
ATOM 1985 O O . ILE B 1 115 ? 11.773 -5.867 -13.945 1 96.75 115 ILE B O 1
ATOM 1989 N N . LEU B 1 116 ? 9.727 -6.648 -14.211 1 96.75 116 LEU B N 1
ATOM 1990 C CA . LEU B 1 116 ? 9.18 -5.75 -13.203 1 96.75 116 LEU B CA 1
ATOM 1991 C C . LEU B 1 116 ? 9.672 -6.137 -11.812 1 96.75 116 LEU B C 1
ATOM 1993 O O . LEU B 1 116 ? 9.844 -5.273 -10.953 1 96.75 116 LEU B O 1
ATOM 1997 N N . HIS B 1 117 ? 9.953 -7.469 -11.609 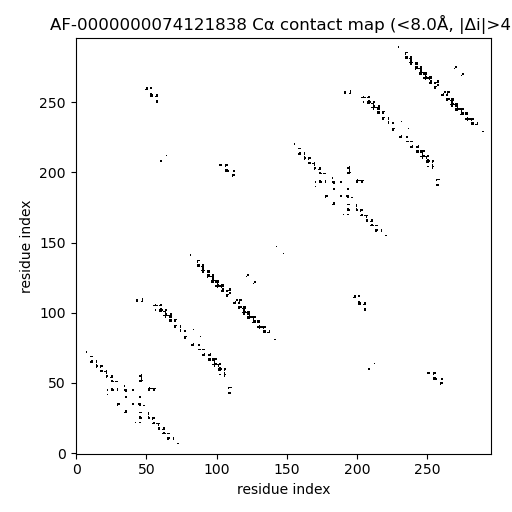1 96.19 117 HIS B N 1
ATOM 1998 C CA . HIS B 1 117 ? 10.555 -7.891 -10.352 1 96.19 117 HIS B CA 1
ATOM 1999 C C . HIS B 1 117 ? 11.945 -7.277 -10.164 1 96.19 117 HIS B C 1
ATOM 2001 O O . HIS B 1 117 ? 12.242 -6.707 -9.117 1 96.19 117 HIS B O 1
ATOM 2007 N N . TYR B 1 118 ? 12.758 -7.32 -11.219 1 96.19 118 TYR B N 1
ATOM 2008 C CA . TYR B 1 118 ? 14.125 -6.812 -11.156 1 96.19 118 TYR B CA 1
ATOM 2009 C C . TYR B 1 118 ? 14.133 -5.293 -11.023 1 96.19 118 TYR B C 1
ATOM 2011 O O . TYR B 1 118 ? 14.961 -4.734 -10.297 1 96.19 118 TYR B O 1
ATOM 2019 N N . VAL B 1 119 ? 13.273 -4.656 -11.742 1 97.56 119 VAL B N 1
ATOM 2020 C CA . VAL B 1 119 ? 13.148 -3.209 -11.602 1 97.56 119 VAL B CA 1
ATOM 2021 C C . VAL B 1 119 ? 12.773 -2.863 -10.156 1 97.56 119 VAL B C 1
ATOM 2023 O O . VAL B 1 119 ? 13.352 -1.948 -9.562 1 97.56 119 VAL B O 1
ATOM 2026 N N . GLY B 1 120 ? 11.812 -3.605 -9.594 1 97.88 120 GLY B N 1
ATOM 2027 C CA . GLY B 1 120 ? 11.43 -3.408 -8.203 1 97.88 120 GLY B CA 1
ATOM 2028 C C . GLY B 1 120 ? 12.578 -3.617 -7.234 1 97.88 120 GLY B C 1
ATOM 2029 O O . GLY B 1 120 ? 12.797 -2.799 -6.34 1 97.88 120 GLY B O 1
ATOM 2030 N N . MET B 1 121 ? 13.312 -4.711 -7.414 1 96.5 121 MET B N 1
ATOM 2031 C CA . MET B 1 121 ? 14.469 -5 -6.57 1 96.5 121 MET B CA 1
ATOM 2032 C C . MET B 1 121 ? 15.477 -3.855 -6.621 1 96.5 121 MET B C 1
ATOM 2034 O O . MET B 1 121 ? 16 -3.436 -5.586 1 96.5 121 MET B O 1
ATOM 2038 N N . GLY B 1 122 ? 15.75 -3.412 -7.789 1 97 122 GLY B N 1
ATOM 2039 C CA . GLY B 1 122 ? 16.688 -2.311 -7.965 1 97 122 GLY B CA 1
ATOM 2040 C C . GLY B 1 122 ? 16.25 -1.039 -7.266 1 97 122 GLY B C 1
ATOM 2041 O O . GLY B 1 122 ? 17.031 -0.402 -6.566 1 97 122 GLY B O 1
ATOM 2042 N N . LEU B 1 123 ? 15.023 -0.664 -7.441 1 97.81 123 LEU B N 1
ATOM 2043 C CA . LEU B 1 123 ? 14.477 0.537 -6.816 1 97.81 123 LEU B CA 1
ATOM 2044 C C . LEU B 1 123 ? 14.477 0.406 -5.297 1 97.81 123 LEU B C 1
ATOM 2046 O O . LEU B 1 123 ? 14.828 1.354 -4.59 1 97.81 123 LEU B O 1
ATOM 2050 N N . ALA B 1 124 ? 14.047 -0.732 -4.84 1 97.06 124 ALA B N 1
ATOM 2051 C CA . ALA B 1 124 ? 13.969 -0.945 -3.396 1 97.06 124 ALA B CA 1
ATOM 2052 C C . ALA B 1 124 ? 15.344 -0.852 -2.748 1 97.06 124 ALA B C 1
ATOM 2054 O O . ALA B 1 124 ? 15.523 -0.15 -1.751 1 97.06 124 ALA B O 1
ATOM 2055 N N . CYS B 1 125 ? 16.359 -1.505 -3.352 1 96.81 125 CYS B N 1
ATOM 2056 C CA . CYS B 1 125 ? 17.703 -1.572 -2.773 1 96.81 125 CYS B CA 1
ATOM 2057 C C . CYS B 1 125 ? 18.438 -0.245 -2.936 1 96.81 125 CYS B C 1
ATOM 2059 O O . CYS B 1 125 ? 18.953 0.309 -1.962 1 96.81 125 CYS B O 1
ATOM 2061 N N . THR B 1 126 ? 18.391 0.272 -4.09 1 97.5 126 THR B N 1
ATOM 2062 C CA . THR B 1 126 ? 19.125 1.508 -4.355 1 97.5 126 THR B CA 1
ATOM 2063 C C . THR B 1 126 ? 18.438 2.693 -3.68 1 97.5 126 THR B C 1
ATOM 2065 O O . THR B 1 126 ? 19.109 3.584 -3.154 1 97.5 126 THR B O 1
ATOM 2068 N N . GLY B 1 127 ? 17.156 2.746 -3.711 1 97.88 127 GLY B N 1
ATOM 2069 C CA . GLY B 1 127 ? 16.422 3.811 -3.043 1 97.88 127 GLY B CA 1
ATOM 2070 C C . GLY B 1 127 ? 16.688 3.875 -1.552 1 97.88 127 GLY B C 1
ATOM 2071 O O . GLY B 1 127 ? 16.859 4.961 -0.993 1 97.88 127 GLY B O 1
ATOM 2072 N N . GLN B 1 128 ? 16.688 2.723 -1.005 1 96 128 GLN B N 1
ATOM 2073 C CA . GLN B 1 128 ? 16.938 2.674 0.431 1 96 128 GLN B CA 1
ATOM 2074 C C . GLN B 1 128 ? 18.359 3.16 0.757 1 96 128 GLN B C 1
ATOM 2076 O O . GLN B 1 128 ? 18.562 3.861 1.749 1 96 128 GLN B O 1
ATOM 2081 N N . LEU B 1 129 ? 19.328 2.791 0.006 1 97.19 129 LEU B N 1
ATOM 2082 C CA . LEU B 1 129 ? 20.703 3.232 0.218 1 97.19 129 LEU B CA 1
ATOM 2083 C C . LEU B 1 129 ? 20.812 4.75 0.127 1 97.19 129 LEU B C 1
ATOM 2085 O O . LEU B 1 129 ? 21.391 5.391 1.004 1 97.19 129 LEU B O 1
ATOM 2089 N N . ILE B 1 130 ? 20.219 5.281 -0.903 1 98.06 130 ILE B N 1
ATOM 2090 C CA . ILE B 1 130 ? 20.281 6.723 -1.121 1 98.06 130 ILE B CA 1
ATOM 2091 C C . ILE B 1 130 ? 19.516 7.441 -0.009 1 98.06 130 ILE B C 1
ATOM 2093 O O . ILE B 1 130 ? 20 8.43 0.541 1 98.06 130 ILE B O 1
ATOM 2097 N N . PHE B 1 131 ? 18.375 6.938 0.287 1 97.5 131 PHE B N 1
ATOM 2098 C CA . PHE B 1 131 ? 17.578 7.523 1.361 1 97.5 131 PHE B CA 1
ATOM 2099 C C . PHE B 1 131 ? 18.375 7.578 2.658 1 97.5 131 PHE B C 1
ATOM 2101 O O . PHE B 1 131 ? 18.375 8.602 3.352 1 97.5 131 PHE B O 1
ATOM 2108 N N . GLY B 1 132 ? 19.031 6.508 2.992 1 95.62 132 GLY B N 1
ATOM 2109 C CA . GLY B 1 132 ? 19.844 6.473 4.199 1 95.62 132 GLY B CA 1
ATOM 2110 C C . GLY B 1 132 ? 20.922 7.539 4.223 1 95.62 132 GLY B C 1
ATOM 2111 O O . GLY B 1 132 ? 21.125 8.203 5.238 1 95.62 132 GLY B O 1
ATOM 2112 N N . TRP B 1 133 ? 21.562 7.684 3.18 1 97.06 133 TRP B N 1
ATOM 2113 C CA . TRP B 1 133 ? 22.609 8.695 3.084 1 97.06 133 TRP B CA 1
ATOM 2114 C C . TRP B 1 133 ? 22.031 10.094 3.24 1 97.06 133 TRP B C 1
ATOM 2116 O O . TRP B 1 133 ? 22.641 10.961 3.867 1 97.06 133 TRP B O 1
ATOM 2126 N N . CYS B 1 134 ? 20.906 10.266 2.656 1 96.31 134 CYS B N 1
ATOM 2127 C CA . CYS B 1 134 ? 20.25 11.57 2.754 1 96.31 134 CYS B CA 1
ATOM 2128 C C . CYS B 1 134 ? 19.859 11.875 4.195 1 96.31 134 CYS B C 1
ATOM 2130 O O . CYS B 1 134 ? 20 13.008 4.656 1 96.31 134 CYS B O 1
ATOM 2132 N N . VAL B 1 135 ? 19.359 10.836 4.852 1 93.88 135 VAL B N 1
ATOM 2133 C CA . VAL B 1 135 ? 18.969 11.016 6.246 1 93.88 135 VAL B CA 1
ATOM 2134 C C . VAL B 1 135 ? 20.188 11.398 7.082 1 93.88 135 VAL B C 1
ATOM 2136 O O . VAL B 1 135 ? 20.109 12.273 7.949 1 93.88 135 VAL B O 1
ATOM 2139 N N . VAL B 1 136 ? 21.297 10.773 6.863 1 93.94 136 VAL B N 1
ATOM 2140 C CA . VAL B 1 136 ? 22.531 11.086 7.578 1 93.94 136 VAL B CA 1
ATOM 2141 C C . VAL B 1 136 ? 22.953 12.516 7.277 1 93.94 136 VAL B C 1
ATOM 2143 O O . VAL B 1 136 ? 23.312 13.266 8.188 1 93.94 136 VAL B O 1
ATOM 2146 N N . ALA B 1 137 ? 22.922 12.914 6.066 1 94 137 ALA B N 1
ATOM 2147 C CA . ALA B 1 137 ? 23.312 14.258 5.66 1 94 137 ALA B CA 1
ATOM 2148 C C . ALA B 1 137 ? 22.438 15.312 6.332 1 94 137 ALA B C 1
ATOM 2150 O O . ALA B 1 137 ? 22.938 16.328 6.828 1 94 137 ALA B O 1
ATOM 2151 N N . VAL B 1 138 ? 21.172 15.062 6.324 1 93.12 138 VAL B N 1
ATOM 2152 C CA . VAL B 1 138 ? 20.219 16 6.922 1 93.12 138 VAL B CA 1
ATOM 2153 C C . VAL B 1 138 ? 20.453 16.078 8.43 1 93.12 138 VAL B C 1
ATOM 2155 O O . VAL B 1 138 ? 20.359 17.156 9.023 1 93.12 138 VAL B O 1
ATOM 2158 N N . SER B 1 139 ? 20.703 14.93 9.078 1 89.44 139 SER B N 1
ATOM 2159 C CA . SER B 1 139 ? 20.938 14.891 10.516 1 89.44 139 SER B CA 1
ATOM 2160 C C . SER B 1 139 ? 22.125 15.766 10.906 1 89.44 139 SER B C 1
ATOM 2162 O O . SER B 1 139 ? 22.125 16.406 11.953 1 89.44 139 SER B O 1
ATOM 2164 N N . TYR B 1 140 ? 23.141 15.797 10.102 1 90.19 140 TYR B N 1
ATOM 2165 C CA . TYR B 1 140 ? 24.312 16.625 10.352 1 90.19 140 TYR B CA 1
ATOM 2166 C C . TYR B 1 140 ? 23.953 18.109 10.258 1 90.19 140 TYR B C 1
ATOM 2168 O O . TYR B 1 140 ? 24.531 18.938 10.961 1 90.19 140 TYR B O 1
ATOM 2176 N N . GLN B 1 141 ? 23.047 18.391 9.414 1 87.12 141 GLN B N 1
ATOM 2177 C CA . GLN B 1 141 ? 22.625 19.781 9.258 1 87.12 141 GLN B CA 1
ATOM 2178 C C . GLN B 1 141 ? 21.766 20.234 10.438 1 87.12 141 GLN B C 1
ATOM 2180 O O . GLN B 1 141 ? 21.75 21.422 10.773 1 87.12 141 GLN B O 1
ATOM 2185 N N . LEU B 1 142 ? 21.047 19.344 10.992 1 83.75 142 LEU B N 1
ATOM 2186 C CA . LEU B 1 142 ? 20.125 19.656 12.086 1 83.75 142 LEU B CA 1
ATOM 2187 C C . LEU B 1 142 ? 20.875 19.672 13.422 1 83.75 142 LEU B C 1
ATOM 2189 O O . LEU B 1 142 ? 20.391 20.25 14.398 1 83.75 142 LEU B O 1
ATOM 2193 N N . ALA B 1 143 ? 22 19.078 13.641 1 77.44 143 ALA B N 1
ATOM 2194 C CA . ALA B 1 143 ? 22.75 18.922 14.875 1 77.44 143 ALA B CA 1
ATOM 2195 C C . ALA B 1 143 ? 23.031 20.281 15.523 1 77.44 143 ALA B C 1
ATOM 2197 O O . ALA B 1 143 ? 22.828 20.453 16.719 1 77.44 143 ALA B O 1
ATOM 2198 N N . PRO B 1 144 ? 23.625 21.203 14.875 1 67.38 144 PRO B N 1
ATOM 2199 C CA . PRO B 1 144 ? 23.875 22.469 15.555 1 67.38 144 PRO B CA 1
ATOM 2200 C C . PRO B 1 144 ? 22.609 23.109 16.109 1 67.38 144 PRO B C 1
ATOM 2202 O O . PRO B 1 144 ? 22.672 23.859 17.094 1 67.38 144 PRO B O 1
ATOM 2205 N N . LYS B 1 145 ? 21.547 22.969 15.492 1 58.84 145 LYS B N 1
ATOM 2206 C CA . LYS B 1 145 ? 20.312 23.609 15.914 1 58.84 145 LYS B CA 1
ATOM 2207 C C . LYS B 1 145 ? 19.719 22.922 17.141 1 58.84 145 LYS B C 1
ATOM 2209 O O . LYS B 1 145 ? 19.016 23.547 17.938 1 58.84 145 LYS B O 1
ATOM 2214 N N . VAL B 1 146 ? 19.922 21.703 17.25 1 54.94 146 VAL B N 1
ATOM 2215 C CA . VAL B 1 146 ? 19.406 20.984 18.406 1 54.94 146 VAL B CA 1
ATOM 2216 C C . VAL B 1 146 ? 20.375 21.125 19.578 1 54.94 146 VAL B C 1
ATOM 2218 O O . VAL B 1 146 ? 19.953 21.172 20.734 1 54.94 146 VAL B O 1
ATOM 2221 N N . HIS B 1 147 ? 21.641 21.156 19.406 1 49.34 147 HIS B N 1
ATOM 2222 C CA . HIS B 1 147 ? 22.609 21.312 20.484 1 49.34 147 HIS B CA 1
ATOM 2223 C C . HIS B 1 147 ? 23.078 22.766 20.594 1 49.34 147 HIS B C 1
ATOM 2225 O O . HIS B 1 147 ? 23.844 23.109 21.484 1 49.34 147 HIS B O 1
ATOM 2231 N N . GLY B 1 148 ? 22.656 23.641 19.703 1 42.12 148 GLY B N 1
ATOM 2232 C CA . GLY B 1 148 ? 23.047 25.016 20 1 42.12 148 GLY B CA 1
ATOM 2233 C C . GLY B 1 148 ? 21.984 25.797 20.75 1 42.12 148 GLY B C 1
ATOM 2234 O O . GLY B 1 148 ? 20.797 25.438 20.719 1 42.12 148 GLY B O 1
#

InterPro domains:
  IPR019402 CWH43-like, N-terminal domain [PF10277] (9-145)
  IPR050911 DRAM/TMEM150 Autophagy Modulator [PTHR21324] (8-145)

Secondary structure (DSSP, 8-state):
-HHHHHHHHTHHHHHHHHHHHHHHHHHHHHHHTT--SSSS--HHHHTSSTTHHHHHHHHHHHHHHHHHHHHHHHHHHHHHHS---HHHHHHHHHHHHHHHHHHHHHHS-TTT-HHHHHHHHHHHHHHHHHHHHHHHHHHHHHHHHHH-/-HHHHHHHHTHHHHHHHHHHHHHHHHHHHHHHTT---SSS--HHHHTSSTTHHHHHHHHHHHHHHHHHHHHHHHHHHHHHHS---HHHHHHHHHHHHHHHHHHHHHHS-TTT-HHHHHHHHHHHHHHHHHHHHHHHHHHHHHHHHHH-

pLDDT: mean 88.1, std 13.48, range [37.19, 98.25]

Sequence (296 aa):
MCNCFKSIGLLPVFSCLIFLIGLILCYGLAFLNHHLTVVLPTISATGSMPPESCYFTFFLASAGFLLTLVCFIYHSYVVAVHQDGMANFIGLLSGVGSGIGLVLVASFQFKYVPILHYVGMGLACTGQLIFGWCVVAVSYQLAPKVHGMCNCFKSIGLLPVFSCLIFLIGLILCYGLAFLNHHLTVVLPTISATGSMPPESCYFTFFLASAGFLLTLVCFIYHSYVVAVHQDGMANFIGLLSGVGSGIGLVLVASFQFKYVPILHYVGMGLACTGQLIFGWCVVAVSYQLAPKVHG